Protein AF-A0A2J7PY55-F1 (afdb_monomer)

InterPro domains:
  IPR018974 Tex-like protein, N-terminal [PF09371] (103-173)
  IPR023319 Tex-like protein, HTH domain superfamily [G3DSA:1.10.10.650] (100-197)

Mean predicted aligned error: 19.81 Å

Sequence (197 aa):
MEEDAVDYKPFGSRVKKRKIDSDSEDEYEPPSVKRQKKIKVIVPKPEASKKRKKCQAAPKGRKLETSPEGTTKKARTAKKGRVASNPEQIQSGEAYSEEWSEAEFVAHEQKIQLRIAQNIIHLLDEENTIPFIARYRKELTSDMSPEKLRDVKASYEMAKSVKQKASVVRNTITKLGKMTPLLERSIQYARSMNELE

Organism: NCBI:txid105785

pLDDT: mean 73.29, std 22.63, range [30.27, 96.88]

Solvent-accessible surface area (backbone atoms only — not comparable to full-atom values): 13659 Å² total; per-residue (Å²): 135,87,78,88,78,78,84,77,79,78,83,78,80,79,77,77,80,70,84,80,81,92,79,78,92,74,78,83,76,76,82,78,81,77,78,77,77,82,77,80,83,81,78,83,77,88,81,83,87,84,89,88,80,92,82,92,88,86,87,82,89,86,82,88,89,85,87,88,91,82,88,80,90,88,88,87,87,82,90,84,82,92,80,77,88,81,96,78,74,84,69,75,85,72,75,82,68,80,55,75,50,60,35,55,52,36,10,62,76,71,71,48,56,52,70,39,31,44,44,51,50,53,43,48,75,70,66,53,49,64,75,50,41,54,70,78,39,26,83,59,48,73,70,51,53,71,62,60,55,48,55,50,49,51,46,42,53,50,46,53,49,36,52,54,48,37,52,52,54,52,54,53,36,50,75,68,71,68,67,43,87,61,58,52,51,52,48,48,64,45,83,47,64,86,67,75,114

Secondary structure (DSSP, 8-state):
-------------------------------------------PPPP--------------------------------------------S------PPPHHHHHHHHHT--HHHHHHHHHHHHTT--HHHHHHH-GGGGTT--TTHHHHHHHHHHHHHHHHHHHHHHHHHHHHTT---TTHHHHHHH--SGGG--

Structure (mmCIF, N/CA/C/O backbone):
data_AF-A0A2J7PY55-F1
#
_entry.id   AF-A0A2J7PY55-F1
#
loop_
_atom_site.group_PDB
_atom_site.id
_atom_site.type_symbol
_atom_site.label_atom_id
_atom_site.label_alt_id
_atom_site.label_comp_id
_atom_site.label_asym_id
_atom_site.label_entity_id
_atom_site.label_seq_id
_atom_site.pdbx_PDB_ins_code
_atom_site.Cartn_x
_atom_site.Cartn_y
_atom_site.Cartn_z
_atom_site.occupancy
_atom_site.B_iso_or_equiv
_atom_site.auth_seq_id
_atom_site.auth_comp_id
_atom_site.auth_asym_id
_atom_site.auth_atom_id
_atom_site.pdbx_PDB_model_num
ATOM 1 N N . MET A 1 1 ? 19.452 35.395 -52.207 1.00 54.53 1 MET A N 1
ATOM 2 C CA . MET A 1 1 ? 18.962 34.273 -51.389 1.00 54.53 1 MET A CA 1
ATOM 3 C C . MET A 1 1 ? 17.757 33.741 -52.121 1.00 54.53 1 MET A C 1
ATOM 5 O O . MET A 1 1 ? 16.841 34.518 -52.350 1.00 54.53 1 MET A O 1
ATOM 9 N N . GLU A 1 2 ? 17.826 32.503 -52.591 1.00 64.25 2 GLU A N 1
ATOM 10 C CA . GLU A 1 2 ? 16.651 31.792 -53.098 1.00 64.25 2 GLU A CA 1
ATOM 11 C C . GLU A 1 2 ? 15.884 31.213 -51.905 1.00 64.25 2 GLU A C 1
ATOM 13 O O . GLU A 1 2 ? 16.489 30.873 -50.886 1.00 64.25 2 GLU A O 1
ATOM 18 N N . GLU A 1 3 ? 14.560 31.148 -52.018 1.00 66.44 3 GLU A N 1
ATOM 19 C CA . GLU A 1 3 ? 13.690 30.516 -51.028 1.00 66.44 3 GLU A CA 1
ATOM 20 C C . GLU A 1 3 ? 13.176 29.197 -51.616 1.00 66.44 3 GLU A C 1
ATOM 22 O O . GLU A 1 3 ? 12.382 29.197 -52.559 1.00 66.44 3 GLU A O 1
ATOM 27 N N . ASP A 1 4 ? 13.650 28.069 -51.081 1.00 63.28 4 ASP A N 1
ATOM 28 C CA . ASP A 1 4 ? 13.257 26.729 -51.527 1.00 63.28 4 ASP A CA 1
ATOM 29 C C . ASP A 1 4 ? 11.782 26.441 -51.191 1.00 63.28 4 ASP A C 1
ATOM 31 O O . ASP A 1 4 ? 11.429 25.990 -50.097 1.00 63.28 4 ASP A O 1
ATOM 35 N N . ALA A 1 5 ? 10.898 26.700 -52.155 1.00 72.25 5 ALA A N 1
ATOM 36 C CA . ALA A 1 5 ? 9.468 26.443 -52.038 1.00 72.25 5 ALA A CA 1
ATOM 37 C C . ALA A 1 5 ? 9.167 24.930 -52.034 1.00 72.25 5 ALA A C 1
ATOM 39 O O . ALA A 1 5 ? 9.138 24.271 -53.075 1.00 72.25 5 ALA A O 1
ATOM 40 N N . VAL A 1 6 ? 8.916 24.370 -50.848 1.00 68.62 6 VAL A N 1
ATOM 41 C CA . VAL A 1 6 ? 8.642 22.935 -50.669 1.00 68.62 6 VAL A CA 1
ATOM 42 C C . VAL A 1 6 ? 7.233 22.576 -51.178 1.00 68.62 6 VAL A C 1
ATOM 44 O O . VAL A 1 6 ? 6.239 22.821 -50.496 1.00 68.62 6 VAL A O 1
ATOM 47 N N . ASP A 1 7 ? 7.146 21.979 -52.373 1.00 72.38 7 ASP A N 1
ATOM 48 C CA . ASP A 1 7 ? 5.896 21.576 -53.052 1.00 72.38 7 ASP A CA 1
ATOM 49 C C . ASP A 1 7 ? 5.087 20.524 -52.260 1.00 72.38 7 ASP A C 1
ATOM 51 O O . ASP A 1 7 ? 5.275 19.307 -52.388 1.00 72.38 7 ASP A O 1
ATOM 55 N N . TYR A 1 8 ? 4.172 20.999 -51.409 1.00 66.31 8 TYR A N 1
ATOM 56 C CA . TYR A 1 8 ? 3.389 20.159 -50.504 1.00 66.31 8 TYR A CA 1
ATOM 57 C C . TYR A 1 8 ? 2.110 19.627 -51.168 1.00 66.31 8 TYR A C 1
ATOM 59 O O . TYR A 1 8 ? 1.021 20.195 -51.052 1.00 66.31 8 TYR A O 1
ATOM 67 N N . LYS A 1 9 ? 2.234 18.491 -51.859 1.00 75.06 9 LYS A N 1
ATOM 68 C CA . LYS A 1 9 ? 1.122 17.855 -52.587 1.00 75.06 9 LYS A CA 1
ATOM 69 C C . LYS A 1 9 ? -0.022 17.446 -51.640 1.00 75.06 9 LYS A C 1
ATOM 71 O O . LYS A 1 9 ? 0.211 16.668 -50.711 1.00 75.06 9 LYS A O 1
ATOM 76 N N . PRO A 1 10 ? -1.269 17.905 -51.869 1.00 70.06 10 PRO A N 1
ATOM 77 C CA . PRO A 1 10 ? -2.387 17.608 -50.979 1.00 70.06 10 PRO A CA 1
ATOM 78 C C . PRO A 1 10 ? -2.797 16.131 -51.050 1.00 70.06 10 PRO A C 1
ATOM 80 O O . PRO A 1 10 ? -2.947 15.555 -52.130 1.00 70.06 10 PRO A O 1
ATOM 83 N N . PHE A 1 11 ? -3.040 15.518 -49.889 1.00 65.88 11 PHE A N 1
ATOM 84 C CA . PHE A 1 11 ? -3.537 14.143 -49.801 1.00 65.88 11 PHE A CA 1
ATOM 85 C C . PHE A 1 11 ? -4.949 14.030 -50.398 1.00 65.88 11 PHE A C 1
ATOM 87 O O . PHE A 1 11 ? -5.924 14.519 -49.828 1.00 65.88 11 PHE A O 1
ATOM 94 N N . GLY A 1 12 ? -5.064 13.349 -51.541 1.00 65.00 12 GLY A N 1
ATOM 95 C CA . GLY A 1 12 ? -6.331 13.163 -52.250 1.00 65.00 12 GLY A CA 1
ATOM 96 C C . GLY A 1 12 ? -7.362 12.381 -51.429 1.00 65.00 12 GLY A C 1
ATOM 97 O O . GLY A 1 12 ? -7.268 11.159 -51.285 1.00 65.00 12 GLY A O 1
ATOM 98 N N . SER A 1 13 ? -8.384 13.078 -50.933 1.00 64.88 13 SER A N 1
ATOM 99 C CA . SER A 1 13 ? -9.460 12.538 -50.098 1.00 64.88 13 SER A CA 1
ATOM 100 C C . SER A 1 13 ? -10.421 11.644 -50.896 1.00 64.88 13 SER A C 1
ATOM 102 O O . SER A 1 13 ? -11.515 12.041 -51.294 1.00 64.88 13 SER A O 1
ATOM 104 N N . ARG A 1 14 ? -10.029 10.382 -51.126 1.00 64.50 14 ARG A N 1
ATOM 105 C CA . ARG A 1 14 ? -10.863 9.370 -51.804 1.00 64.50 14 ARG A CA 1
ATOM 106 C C . ARG A 1 14 ? -12.035 8.915 -50.918 1.00 64.50 14 ARG A C 1
ATOM 108 O O . ARG A 1 14 ? -12.050 7.794 -50.408 1.00 64.50 14 ARG A O 1
ATOM 115 N N . VAL A 1 15 ? -13.044 9.774 -50.776 1.00 65.12 15 VAL A N 1
ATOM 116 C CA . VAL A 1 15 ? -14.312 9.473 -50.098 1.00 65.12 15 VAL A CA 1
ATOM 117 C C . VAL A 1 15 ? -15.090 8.435 -50.912 1.00 65.12 15 VAL A C 1
ATOM 119 O O . VAL A 1 15 ? -15.917 8.760 -51.764 1.00 65.12 15 VAL A O 1
ATOM 122 N N . LYS A 1 16 ? -14.835 7.149 -50.645 1.00 66.62 16 LYS A N 1
ATOM 123 C CA . LYS A 1 16 ? -15.701 6.056 -51.100 1.00 66.62 16 LYS A CA 1
ATOM 124 C C . LYS A 1 16 ? -17.060 6.197 -50.408 1.00 66.62 16 LYS A C 1
ATOM 126 O O . LYS A 1 16 ? -17.232 5.707 -49.292 1.00 66.62 16 LYS A O 1
ATOM 131 N N . LYS A 1 17 ? -18.028 6.838 -51.074 1.00 65.19 17 LYS A N 1
ATOM 132 C CA . LYS A 1 17 ? -19.443 6.781 -50.684 1.00 65.19 17 LYS A CA 1
ATOM 133 C C . LYS A 1 17 ? -19.906 5.322 -50.738 1.00 65.19 17 LYS A C 1
ATOM 135 O O . LYS A 1 17 ? -20.262 4.820 -51.800 1.00 65.19 17 LYS A O 1
ATOM 140 N N . ARG A 1 18 ? -19.878 4.636 -49.595 1.00 62.62 18 ARG A N 1
ATOM 141 C CA . ARG A 1 18 ? -20.675 3.423 -49.400 1.00 62.62 18 ARG A CA 1
ATOM 142 C C . ARG A 1 18 ? -22.135 3.864 -49.363 1.00 62.62 18 ARG A C 1
ATOM 144 O O . ARG A 1 18 ? -22.453 4.798 -48.629 1.00 62.62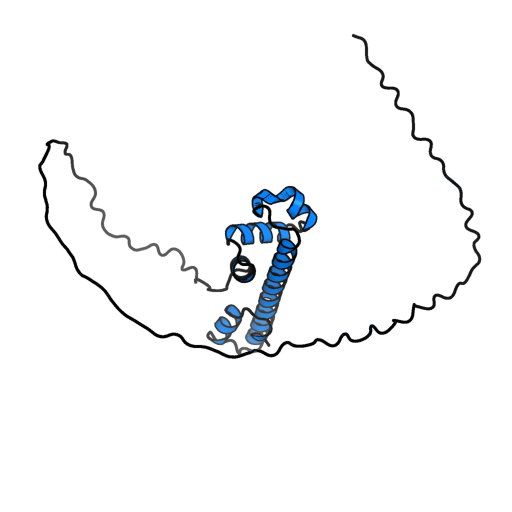 18 ARG A O 1
ATOM 151 N N . LYS A 1 19 ? -22.996 3.216 -50.148 1.00 62.50 19 LYS A N 1
ATOM 152 C CA . LYS A 1 19 ? -24.423 3.232 -49.829 1.00 62.50 19 LYS A CA 1
ATOM 153 C C . LYS A 1 19 ? -24.592 2.557 -48.469 1.00 62.50 19 LYS A C 1
ATOM 155 O O . LYS A 1 19 ? -23.889 1.593 -48.167 1.00 62.50 19 LYS A O 1
ATOM 160 N N . ILE A 1 20 ? -25.462 3.130 -47.654 1.00 61.25 20 ILE A N 1
ATOM 161 C CA . ILE A 1 20 ? -26.056 2.458 -46.508 1.00 61.25 20 ILE A CA 1
ATOM 162 C C . ILE A 1 20 ? -27.483 2.228 -46.971 1.00 61.25 20 ILE A C 1
ATOM 164 O O . ILE A 1 20 ? -28.251 3.181 -47.090 1.00 61.25 20 ILE A O 1
ATOM 168 N N . ASP A 1 21 ? -27.771 0.998 -47.375 1.00 59.22 21 ASP A N 1
ATOM 169 C CA . ASP A 1 21 ? -29.111 0.593 -47.764 1.00 59.22 21 ASP A CA 1
ATOM 170 C C . ASP A 1 21 ? -29.868 0.298 -46.460 1.00 59.22 21 ASP A C 1
ATOM 172 O O . ASP A 1 21 ? -29.581 -0.675 -45.765 1.00 59.22 21 ASP A O 1
ATOM 176 N N . SER A 1 22 ? -30.740 1.228 -46.065 1.00 61.34 22 SER A N 1
ATOM 177 C CA . SER A 1 22 ? -31.469 1.177 -44.794 1.00 61.34 22 SER A CA 1
ATOM 178 C C . SER A 1 22 ? -32.730 0.323 -44.910 1.00 61.34 22 SER A C 1
ATOM 180 O O . SER A 1 22 ? -33.807 0.879 -45.093 1.00 61.34 22 SER A O 1
ATOM 182 N N . ASP A 1 23 ? -32.586 -0.997 -44.789 1.00 62.25 23 ASP A N 1
ATOM 183 C CA . ASP A 1 23 ? -33.650 -1.881 -44.283 1.00 62.25 23 ASP A CA 1
ATOM 184 C C . ASP A 1 23 ? -33.087 -3.262 -43.891 1.00 62.25 23 ASP A C 1
ATOM 186 O O . ASP A 1 23 ? -32.840 -4.116 -44.745 1.00 62.25 23 ASP A O 1
ATOM 190 N N . SER A 1 24 ? -32.879 -3.477 -42.587 1.00 59.03 24 SER A N 1
ATOM 191 C CA . SER A 1 24 ? -32.737 -4.805 -41.969 1.00 59.03 24 SER A CA 1
ATOM 192 C C . SER A 1 24 ? -32.946 -4.711 -40.450 1.00 59.03 24 SER A C 1
ATOM 194 O O . SER A 1 24 ? -32.044 -4.333 -39.700 1.00 59.03 24 SER A O 1
ATOM 196 N N . GLU A 1 25 ? -34.146 -5.059 -39.979 1.00 67.06 25 GLU A N 1
ATOM 197 C CA . GLU A 1 25 ? -34.435 -5.246 -38.548 1.00 67.06 25 GLU A CA 1
ATOM 198 C C . GLU A 1 25 ? -33.861 -6.590 -38.057 1.00 67.06 25 GLU A C 1
ATOM 200 O O . GLU A 1 25 ? -34.590 -7.525 -37.732 1.00 67.06 25 GLU A O 1
ATOM 205 N N . ASP A 1 26 ? -32.530 -6.706 -38.031 1.00 63.91 26 ASP A N 1
ATOM 206 C CA . ASP A 1 26 ? -31.846 -7.862 -37.446 1.00 63.91 26 ASP A CA 1
ATOM 207 C C . ASP A 1 26 ? -31.995 -7.837 -35.913 1.00 63.91 26 ASP A C 1
ATOM 209 O O . ASP A 1 26 ? -31.296 -7.094 -35.213 1.00 63.91 26 ASP A O 1
ATOM 213 N N . GLU A 1 27 ? -32.908 -8.657 -35.377 1.00 73.06 27 GLU A N 1
ATOM 214 C CA . GLU A 1 27 ? -33.062 -8.860 -33.932 1.00 73.06 27 GLU A CA 1
ATOM 215 C C . GLU A 1 27 ? -31.731 -9.300 -33.301 1.00 73.06 27 GLU A C 1
ATOM 217 O O . GLU A 1 27 ? -31.166 -10.351 -33.617 1.00 73.06 27 GLU A O 1
ATOM 222 N N . TYR A 1 28 ? -31.218 -8.489 -32.373 1.00 73.12 28 TYR A N 1
ATOM 223 C CA . TYR A 1 28 ? -29.960 -8.766 -31.685 1.00 73.12 28 TYR A CA 1
ATOM 224 C C . TYR A 1 28 ? -30.141 -9.871 -30.631 1.00 73.12 28 TYR A C 1
ATOM 226 O O . TYR A 1 28 ? -30.324 -9.595 -29.443 1.00 73.12 28 TYR A O 1
ATOM 234 N N . GLU A 1 29 ? -30.045 -11.136 -31.047 1.00 73.50 29 GLU A N 1
ATOM 235 C CA . GLU A 1 29 ? -29.857 -12.249 -30.112 1.00 73.50 29 GLU A CA 1
ATOM 236 C C . GLU A 1 29 ? -28.474 -12.142 -29.430 1.00 73.50 29 GLU A C 1
ATOM 238 O O . GLU A 1 29 ? -27.435 -12.252 -30.095 1.00 73.50 29 GLU A O 1
ATOM 243 N N . PRO A 1 30 ? -28.397 -11.963 -28.096 1.00 72.69 30 PRO A N 1
ATOM 244 C CA . PRO A 1 30 ? -27.115 -11.886 -27.407 1.00 72.69 30 PRO A CA 1
ATOM 245 C C . PRO A 1 30 ? -26.418 -13.262 -27.410 1.00 72.69 30 PRO A C 1
ATOM 247 O O . PRO A 1 30 ? -27.034 -14.276 -27.066 1.00 72.69 30 PRO A O 1
ATOM 250 N N . PRO A 1 31 ? -25.112 -13.341 -27.735 1.00 64.75 31 PRO A N 1
ATOM 251 C CA . PRO A 1 31 ? -24.431 -14.617 -27.937 1.00 64.75 31 PRO A CA 1
ATOM 252 C C . PRO A 1 31 ? -24.369 -15.453 -26.650 1.00 64.75 31 PRO A C 1
ATOM 254 O O . PRO A 1 31 ? -23.653 -15.125 -25.701 1.00 64.75 31 PRO A O 1
ATOM 257 N N . SER A 1 32 ? -25.084 -16.584 -26.648 1.00 66.06 32 SER A N 1
ATOM 258 C CA . SER A 1 32 ? -25.153 -17.521 -25.519 1.00 66.06 32 SER A CA 1
ATOM 259 C C . SER A 1 32 ? -23.771 -17.914 -24.984 1.00 66.06 32 SER A C 1
ATOM 261 O O . SER A 1 32 ? -22.939 -18.493 -25.693 1.00 66.06 32 SER A O 1
ATOM 263 N N . VAL A 1 33 ? -23.540 -17.640 -23.696 1.00 63.06 33 VAL A N 1
ATOM 264 C CA . VAL A 1 33 ? -22.245 -17.829 -23.027 1.00 63.06 33 VAL A CA 1
ATOM 265 C C . VAL A 1 33 ? -21.883 -19.315 -22.954 1.00 63.06 33 VAL A C 1
ATOM 267 O O . VAL A 1 33 ? -22.340 -20.061 -22.083 1.00 63.06 33 VAL A O 1
ATOM 270 N N . LYS A 1 34 ? -21.010 -19.758 -23.865 1.00 64.94 34 LYS A N 1
ATOM 271 C CA . LYS A 1 34 ? -20.480 -21.129 -23.898 1.00 64.94 34 LYS A CA 1
ATOM 272 C C . LYS A 1 34 ? -19.691 -21.414 -22.616 1.00 64.94 34 LYS A C 1
ATOM 274 O O . LYS A 1 34 ? -18.545 -20.992 -22.478 1.00 64.94 34 LYS A O 1
ATOM 279 N N . ARG A 1 35 ? -20.313 -22.150 -21.683 1.00 67.50 35 ARG A N 1
ATOM 280 C CA . ARG A 1 35 ? -19.738 -22.555 -20.386 1.00 67.50 35 ARG A CA 1
ATOM 281 C C . ARG A 1 35 ? -18.337 -23.144 -20.578 1.00 67.50 35 ARG A C 1
ATOM 283 O O . ARG A 1 35 ? -18.191 -24.251 -21.099 1.00 67.50 35 ARG A O 1
ATOM 290 N N . GLN A 1 36 ? -17.311 -22.418 -20.135 1.00 59.72 36 GLN A N 1
ATOM 291 C CA . GLN A 1 36 ? -15.932 -22.898 -20.179 1.00 59.72 36 GLN A CA 1
ATOM 292 C C . GLN A 1 36 ? -15.800 -24.179 -19.341 1.00 59.72 36 GLN A C 1
ATOM 294 O O . GLN A 1 36 ? -16.299 -24.271 -18.216 1.00 59.72 36 GLN A O 1
ATOM 299 N N . LYS A 1 37 ? -15.149 -25.201 -19.906 1.00 66.56 37 LYS A N 1
ATOM 300 C CA . LYS A 1 37 ? -14.963 -26.496 -19.241 1.00 66.56 37 LYS A CA 1
ATOM 301 C C . LYS A 1 37 ? -14.016 -26.310 -18.051 1.00 66.56 37 LYS A C 1
ATOM 303 O O . LYS A 1 37 ? -12.894 -25.852 -18.241 1.00 66.56 37 LYS A O 1
ATOM 308 N N . LYS A 1 38 ? -14.446 -26.687 -16.838 1.00 61.16 38 LYS A N 1
ATOM 309 C CA . LYS A 1 38 ? -13.592 -26.660 -15.635 1.00 61.16 38 LYS A CA 1
ATOM 310 C C . LYS A 1 38 ? -12.329 -27.494 -15.870 1.00 61.16 38 LYS A C 1
ATOM 312 O O . LYS A 1 38 ? -12.393 -28.723 -15.888 1.00 61.16 38 LYS A O 1
ATOM 317 N N . ILE A 1 39 ? -11.185 -26.825 -15.993 1.00 59.94 39 ILE A N 1
ATOM 318 C CA . ILE A 1 39 ? -9.873 -27.466 -15.900 1.00 59.94 39 ILE A CA 1
ATOM 319 C C . ILE A 1 39 ? -9.736 -27.988 -14.464 1.00 59.94 39 ILE A C 1
ATOM 321 O O . ILE A 1 39 ? -9.905 -27.234 -13.505 1.00 59.94 39 ILE A O 1
ATOM 325 N N . LYS A 1 40 ? -9.472 -29.290 -14.299 1.00 57.88 40 LYS A N 1
ATOM 326 C CA . LYS A 1 40 ? -9.166 -29.857 -12.979 1.00 57.88 40 LYS A CA 1
ATOM 327 C C . LYS A 1 40 ? -7.804 -29.330 -12.532 1.00 57.88 40 LYS A C 1
ATOM 329 O O . LYS A 1 40 ? -6.788 -29.718 -13.100 1.00 57.88 40 LYS A O 1
ATOM 334 N N . VAL A 1 41 ? -7.788 -28.491 -11.499 1.00 47.72 41 VAL A N 1
ATOM 335 C CA . VAL A 1 41 ? -6.552 -28.130 -10.795 1.00 47.72 41 VAL A CA 1
ATOM 336 C C . VAL A 1 41 ? -6.020 -29.389 -10.112 1.00 47.72 41 VAL A C 1
ATOM 338 O O . VAL A 1 41 ? -6.602 -29.873 -9.142 1.00 47.72 41 VAL A O 1
ATOM 341 N N . ILE A 1 42 ? -4.933 -29.944 -10.646 1.00 60.34 42 ILE A N 1
ATOM 342 C CA . ILE A 1 42 ? -4.195 -31.032 -10.007 1.00 60.34 42 ILE A CA 1
ATOM 343 C C . ILE A 1 42 ? -3.286 -30.388 -8.963 1.00 60.34 42 ILE A C 1
ATOM 345 O O . ILE A 1 42 ? -2.308 -29.732 -9.309 1.00 60.34 42 ILE A O 1
ATOM 349 N N . VAL A 1 43 ? -3.631 -30.549 -7.686 1.00 55.69 43 VAL A N 1
ATOM 350 C CA . VAL A 1 43 ? -2.827 -30.046 -6.567 1.00 55.69 43 VAL A CA 1
ATOM 351 C C . VAL A 1 43 ? -1.687 -31.036 -6.292 1.00 55.69 43 VAL A C 1
ATOM 353 O O . VAL A 1 43 ? -1.972 -32.165 -5.881 1.00 55.69 43 VAL A O 1
ATOM 356 N N . PRO A 1 44 ? -0.405 -30.666 -6.486 1.00 60.78 44 PRO A N 1
ATOM 357 C CA . PRO A 1 44 ? 0.703 -31.493 -6.031 1.00 60.78 44 PRO A CA 1
ATOM 358 C C . PRO A 1 44 ? 0.734 -31.517 -4.496 1.00 60.78 44 PRO A C 1
ATOM 360 O O . PRO A 1 44 ? 0.669 -30.487 -3.826 1.00 60.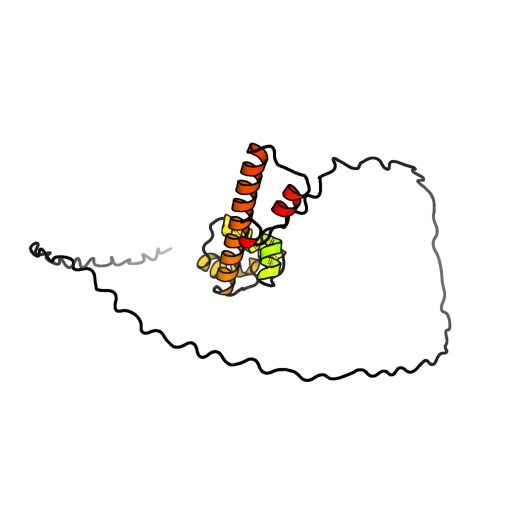78 44 PRO A O 1
ATOM 363 N N . LYS A 1 45 ? 0.806 -32.725 -3.938 1.00 58.03 45 LYS A N 1
ATOM 364 C CA . LYS A 1 45 ? 0.794 -32.991 -2.495 1.00 58.03 45 LYS A CA 1
ATOM 365 C C . LYS A 1 45 ? 2.099 -32.495 -1.842 1.00 58.03 45 LYS A C 1
ATOM 367 O O . LYS A 1 45 ? 3.164 -32.807 -2.372 1.00 5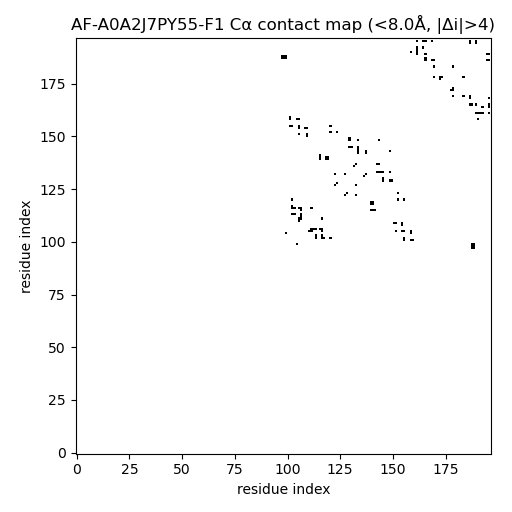8.03 45 LYS A O 1
ATOM 372 N N . PRO A 1 46 ? 2.061 -31.792 -0.694 1.00 46.91 46 PRO A N 1
ATOM 373 C CA . 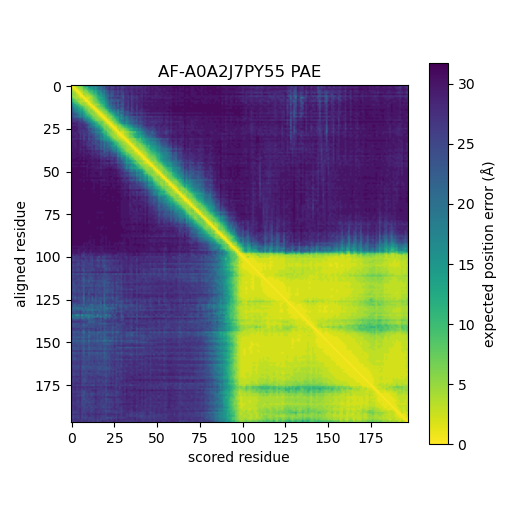PRO A 1 46 ? 3.279 -31.393 0.007 1.00 46.91 46 PRO A CA 1
ATOM 374 C C . PRO A 1 46 ? 3.972 -32.617 0.623 1.00 46.91 46 PRO A C 1
ATOM 376 O O . PRO A 1 46 ? 3.358 -33.366 1.387 1.00 46.91 46 PRO A O 1
ATOM 379 N N . GLU A 1 47 ? 5.253 -32.817 0.309 1.00 51.38 47 GLU A N 1
ATOM 380 C CA . GLU A 1 47 ? 6.088 -33.851 0.930 1.00 51.38 47 GLU A CA 1
ATOM 381 C C . GLU A 1 47 ? 6.922 -33.270 2.083 1.00 51.38 47 GLU A C 1
ATOM 383 O O . GLU A 1 47 ? 7.365 -32.120 2.046 1.00 51.38 47 GLU A O 1
ATOM 388 N N . ALA A 1 48 ? 7.102 -34.053 3.149 1.00 43.66 48 ALA A N 1
ATOM 389 C CA . ALA A 1 48 ? 7.564 -33.547 4.433 1.00 43.66 48 ALA A CA 1
ATOM 390 C C . ALA A 1 48 ? 9.001 -33.958 4.794 1.00 43.66 48 ALA A C 1
ATOM 392 O O . ALA A 1 48 ? 9.315 -35.136 4.951 1.00 43.66 48 ALA A O 1
ATOM 393 N N . SER A 1 49 ? 9.790 -32.947 5.170 1.00 43.59 49 SER A N 1
ATOM 394 C CA . SER A 1 49 ? 10.929 -33.012 6.099 1.00 43.59 49 SER A CA 1
ATOM 395 C C . SER A 1 49 ? 12.232 -33.713 5.670 1.00 43.59 49 SER A C 1
ATOM 397 O O . SER A 1 49 ? 12.258 -34.844 5.195 1.00 43.59 49 SER A O 1
ATOM 399 N N . LYS A 1 50 ? 13.356 -33.093 6.064 1.00 48.06 50 LYS A N 1
ATOM 400 C CA . LYS A 1 50 ? 14.414 -33.762 6.847 1.00 48.06 50 LYS A CA 1
ATOM 401 C C . LYS A 1 50 ? 15.261 -32.738 7.611 1.00 48.06 50 LYS A C 1
ATOM 403 O O . LYS A 1 50 ? 15.545 -31.648 7.128 1.00 48.06 50 LYS A O 1
ATOM 408 N N . LYS A 1 51 ? 15.624 -33.088 8.847 1.00 41.47 51 LYS A N 1
ATOM 409 C CA . LYS A 1 51 ? 16.372 -32.241 9.796 1.00 41.47 51 LYS A CA 1
ATOM 410 C C . LYS A 1 51 ? 17.882 -32.417 9.580 1.00 41.47 51 LYS A C 1
ATOM 412 O O . LYS A 1 51 ? 18.324 -33.541 9.358 1.00 41.47 51 LYS A O 1
ATOM 417 N N . ARG A 1 52 ? 18.692 -31.372 9.791 1.00 48.09 52 ARG A N 1
ATOM 418 C CA . ARG A 1 52 ? 20.136 -31.506 10.097 1.00 48.09 52 ARG A CA 1
ATOM 419 C C . ARG A 1 52 ? 20.472 -30.717 11.368 1.00 48.09 52 ARG A C 1
ATOM 421 O O . ARG A 1 52 ? 19.857 -29.690 11.634 1.00 48.09 52 ARG A O 1
ATOM 428 N N . LYS A 1 53 ? 21.387 -31.243 12.192 1.00 45.75 53 LYS A N 1
ATOM 429 C CA . LYS A 1 53 ? 21.721 -30.729 13.535 1.00 45.75 53 LYS A CA 1
ATOM 430 C C . LYS A 1 53 ? 23.132 -30.120 13.591 1.00 45.75 53 LYS A C 1
ATOM 432 O O . LYS A 1 53 ? 24.063 -30.693 13.042 1.00 45.75 53 LYS A O 1
ATOM 437 N N . LYS A 1 54 ? 23.245 -29.022 14.349 1.00 39.94 54 LYS A N 1
ATOM 438 C CA . LYS A 1 54 ? 24.326 -28.614 15.279 1.00 39.94 54 LYS A CA 1
ATOM 439 C C . LYS A 1 54 ? 25.657 -29.406 15.278 1.00 39.94 54 LYS A C 1
ATOM 441 O O . LYS A 1 54 ? 25.668 -30.542 15.735 1.00 39.94 54 LYS A O 1
ATOM 446 N N . CYS A 1 55 ? 26.758 -28.696 14.995 1.00 34.84 55 CYS A N 1
ATOM 447 C CA . CYS A 1 55 ? 28.055 -28.647 15.718 1.00 34.84 55 CYS A CA 1
ATOM 448 C C . CYS A 1 55 ? 28.735 -27.312 15.313 1.00 34.84 55 CYS A C 1
ATOM 450 O O . CYS A 1 55 ? 28.607 -26.931 14.157 1.00 34.84 55 CYS A O 1
ATOM 452 N N . GLN A 1 56 ? 29.270 -26.438 16.178 1.00 43.03 56 GLN A N 1
ATOM 453 C CA . GLN A 1 56 ? 30.271 -26.558 17.260 1.00 43.03 56 GLN A CA 1
ATOM 454 C C . GLN A 1 56 ? 31.720 -26.782 16.788 1.00 43.03 56 GLN A C 1
ATOM 456 O O . GLN A 1 56 ? 32.108 -27.926 16.587 1.00 43.03 56 GLN A O 1
ATOM 461 N N . ALA A 1 57 ? 32.514 -25.701 16.735 1.00 41.47 57 ALA A N 1
ATOM 462 C CA . ALA A 1 57 ? 33.938 -25.644 17.113 1.00 41.47 57 ALA A CA 1
ATOM 463 C C . ALA A 1 57 ? 34.446 -24.183 17.092 1.00 41.47 57 ALA A C 1
ATOM 465 O O . ALA A 1 57 ? 33.919 -23.357 16.351 1.00 41.47 57 ALA A O 1
ATOM 466 N N . ALA A 1 58 ? 35.485 -23.878 17.874 1.00 43.84 58 ALA A N 1
ATOM 467 C CA . ALA A 1 58 ? 36.260 -22.635 17.809 1.00 43.84 58 ALA A CA 1
ATOM 468 C C . ALA A 1 58 ? 37.729 -22.925 18.181 1.00 43.84 58 ALA A C 1
ATOM 470 O O . ALA A 1 58 ? 37.965 -23.833 18.980 1.00 43.84 58 ALA A O 1
ATOM 471 N N . PRO A 1 59 ? 38.705 -22.145 17.685 1.00 48.22 59 PRO A N 1
ATOM 472 C CA . PRO A 1 59 ? 40.024 -22.048 18.311 1.00 48.22 59 PRO A CA 1
ATOM 473 C C . PRO A 1 59 ? 40.385 -20.608 18.728 1.00 48.22 59 PRO A C 1
ATOM 475 O O . PRO A 1 59 ? 39.806 -19.632 18.253 1.00 48.22 59 PRO A O 1
ATOM 478 N N . LYS A 1 60 ? 41.363 -20.471 19.635 1.00 40.34 60 LYS A N 1
ATOM 479 C CA . LYS A 1 60 ? 41.826 -19.186 20.193 1.00 40.34 60 LYS A CA 1
ATOM 480 C C . LYS A 1 60 ? 43.243 -18.834 19.714 1.00 40.34 60 LYS A C 1
ATOM 482 O O . LYS A 1 60 ? 44.140 -19.646 19.886 1.00 40.34 60 LYS A O 1
ATOM 487 N N . GLY A 1 61 ? 43.418 -17.593 19.250 1.00 36.03 61 GLY A N 1
ATOM 488 C CA . GLY A 1 61 ? 44.527 -16.673 19.570 1.00 36.03 61 GLY A CA 1
ATOM 489 C C . GLY A 1 61 ? 46.007 -17.049 19.343 1.00 36.03 61 GLY A C 1
ATOM 490 O O . GLY A 1 61 ? 46.525 -18.041 19.848 1.00 36.03 61 GLY A O 1
ATOM 491 N N . ARG A 1 62 ? 46.749 -16.096 18.761 1.00 39.06 62 ARG A N 1
ATOM 492 C CA . ARG A 1 62 ? 48.155 -15.793 19.100 1.00 39.06 62 ARG A CA 1
ATOM 493 C C . ARG A 1 62 ? 48.359 -14.262 19.038 1.00 39.06 62 ARG A C 1
ATOM 495 O O . ARG A 1 62 ? 47.458 -13.562 18.583 1.00 39.06 62 ARG A O 1
ATOM 502 N N . LYS A 1 63 ? 49.454 -13.741 19.600 1.00 38.16 63 LYS A N 1
ATOM 503 C CA . LYS A 1 63 ? 49.646 -12.325 19.991 1.00 38.16 63 LYS A CA 1
ATOM 504 C C . LYS A 1 63 ? 51.118 -11.906 19.789 1.00 38.16 63 LYS A C 1
ATOM 506 O O . LYS A 1 63 ? 51.947 -12.807 19.678 1.00 38.16 63 LYS A O 1
ATOM 511 N N . LEU A 1 64 ? 51.400 -10.600 19.914 1.00 38.06 64 LEU A N 1
ATOM 512 C CA . LEU A 1 64 ? 52.717 -9.935 20.031 1.00 38.06 64 LEU A CA 1
ATOM 513 C C . LEU A 1 64 ? 53.464 -9.745 18.695 1.00 38.06 64 LEU A C 1
ATOM 515 O O . LEU A 1 64 ? 53.474 -10.675 17.896 1.00 38.06 64 LEU A O 1
ATOM 519 N N . GLU A 1 65 ? 54.160 -8.639 18.388 1.00 32.28 65 GLU A N 1
ATOM 520 C CA . GLU A 1 65 ? 54.042 -7.177 18.692 1.00 32.28 65 GLU A CA 1
ATOM 521 C C . GLU A 1 65 ? 54.569 -6.448 17.393 1.00 32.28 65 GLU A C 1
ATOM 523 O O . GLU A 1 65 ? 54.409 -7.046 16.330 1.00 32.28 65 GLU A O 1
ATOM 528 N N . THR A 1 66 ? 55.152 -5.239 17.235 1.00 31.50 66 THR A N 1
ATOM 529 C CA . THR A 1 66 ? 55.738 -4.167 18.086 1.00 31.50 66 THR A CA 1
ATOM 530 C C . THR A 1 66 ? 55.793 -2.830 17.294 1.00 31.50 66 THR A C 1
ATOM 532 O O . THR A 1 66 ? 55.537 -2.810 16.093 1.00 31.50 66 THR A O 1
ATOM 535 N N . SER A 1 67 ? 56.152 -1.709 17.942 1.00 33.59 67 SER A N 1
ATOM 536 C CA . SER A 1 67 ? 56.419 -0.383 17.324 1.00 33.59 67 SER A CA 1
ATOM 537 C C . SER A 1 67 ? 57.917 -0.190 16.956 1.00 33.59 67 SER A C 1
ATOM 539 O O . SER A 1 67 ? 58.722 -1.048 17.330 1.00 33.59 67 SER A O 1
ATOM 541 N N . PRO A 1 68 ? 58.316 0.879 16.222 1.00 49.16 68 PRO A N 1
ATOM 542 C CA . PRO A 1 68 ? 58.712 2.128 16.904 1.00 49.16 68 PRO A CA 1
ATOM 543 C C . PRO A 1 68 ? 58.272 3.457 16.228 1.00 49.16 68 PRO A C 1
ATOM 545 O O . PRO A 1 68 ? 57.621 3.482 15.185 1.00 49.16 68 PRO A O 1
ATOM 548 N N . GLU A 1 69 ? 58.610 4.569 16.893 1.00 34.12 69 GLU A N 1
ATOM 549 C CA . GLU A 1 69 ? 58.032 5.923 16.790 1.00 34.12 69 GLU A CA 1
ATOM 550 C C . GLU A 1 69 ? 58.624 6.862 15.707 1.00 34.12 69 GLU A C 1
ATOM 552 O O . GLU A 1 69 ? 59.684 6.605 15.142 1.00 34.12 69 GLU A O 1
ATOM 557 N N . GLY A 1 70 ? 57.970 8.020 15.481 1.00 32.47 70 GLY A N 1
ATOM 558 C CA . GLY A 1 70 ? 58.418 9.051 14.524 1.00 32.47 70 GLY A CA 1
ATOM 559 C C . GLY A 1 70 ? 57.711 10.424 14.598 1.00 32.47 70 GLY A C 1
ATOM 560 O O . GLY A 1 70 ? 57.103 10.852 13.629 1.00 32.47 70 GLY A O 1
ATOM 561 N N . THR A 1 71 ? 57.774 11.093 15.759 1.00 30.27 71 THR A N 1
ATOM 562 C CA . THR A 1 71 ? 57.851 12.569 16.010 1.00 30.27 71 THR A CA 1
ATOM 563 C C . THR A 1 71 ? 57.560 13.600 14.877 1.00 30.27 71 THR A C 1
ATOM 565 O O . THR A 1 71 ? 58.080 13.461 13.782 1.00 30.27 71 THR A O 1
ATOM 568 N N . THR A 1 72 ? 56.964 14.798 15.070 1.00 32.50 72 THR A N 1
ATOM 569 C CA . THR A 1 72 ? 56.506 15.550 16.271 1.00 32.50 72 THR A CA 1
ATOM 570 C C . THR A 1 72 ? 55.731 16.849 15.909 1.00 32.50 72 THR A C 1
ATOM 572 O O . THR A 1 72 ? 56.023 17.440 14.879 1.00 32.50 72 THR A O 1
ATOM 575 N N . LYS A 1 73 ? 54.977 17.407 16.888 1.00 41.25 73 LYS A N 1
ATOM 576 C CA . LYS A 1 73 ? 54.667 18.859 17.114 1.00 41.25 73 LYS A CA 1
ATOM 577 C C . LYS A 1 73 ? 53.721 19.585 16.116 1.00 41.25 73 LYS A C 1
ATOM 579 O O . LYS A 1 73 ? 53.642 19.211 14.962 1.00 41.25 73 LYS A O 1
ATOM 584 N N . LYS A 1 74 ? 53.043 20.703 16.459 1.00 36.94 74 LYS A N 1
ATOM 585 C CA . LYS A 1 74 ? 52.513 21.253 17.746 1.00 36.94 74 LYS A CA 1
ATOM 586 C C . LYS A 1 74 ? 51.723 22.554 17.463 1.00 36.94 74 LYS A C 1
ATOM 588 O O . LYS A 1 74 ? 52.309 23.488 16.930 1.00 36.94 74 LYS A O 1
ATOM 593 N N . ALA A 1 75 ? 50.476 22.687 17.924 1.00 38.53 75 ALA A N 1
ATOM 594 C CA . ALA A 1 75 ? 49.776 23.981 18.028 1.00 38.53 75 ALA A CA 1
ATOM 595 C C . ALA A 1 75 ? 48.767 23.976 19.196 1.00 38.53 75 ALA A C 1
ATOM 597 O O . ALA A 1 75 ? 48.291 22.914 19.594 1.00 38.53 75 ALA A O 1
ATOM 598 N N . ARG A 1 76 ? 48.481 25.146 19.787 1.00 40.19 76 ARG A N 1
ATOM 599 C CA . ARG A 1 76 ? 47.557 25.337 20.926 1.00 40.19 76 ARG A CA 1
ATOM 600 C C . ARG A 1 76 ? 46.813 26.664 20.774 1.00 40.19 76 ARG A C 1
ATOM 602 O O . ARG A 1 76 ? 47.483 27.673 20.591 1.00 40.19 76 ARG A O 1
ATOM 609 N N . THR A 1 77 ? 45.515 26.678 21.064 1.00 40.22 77 THR A N 1
ATOM 610 C CA . THR A 1 77 ? 44.804 27.807 21.705 1.00 40.22 77 THR A CA 1
ATOM 611 C C . THR A 1 77 ? 43.495 27.294 22.320 1.00 40.22 77 THR A C 1
ATOM 613 O O . THR A 1 77 ? 43.102 26.156 22.069 1.00 40.22 77 THR A O 1
ATOM 616 N N . ALA A 1 78 ? 42.868 28.066 23.214 1.00 40.94 78 ALA A N 1
ATOM 617 C CA . ALA A 1 78 ? 41.758 27.594 24.049 1.00 40.94 78 ALA A CA 1
ATOM 618 C C . ALA A 1 78 ? 40.778 28.718 24.441 1.00 40.94 78 ALA A C 1
ATOM 620 O O . ALA A 1 78 ? 41.098 29.894 24.299 1.00 40.94 78 ALA A O 1
ATOM 621 N N . LYS A 1 79 ? 39.647 28.315 25.048 1.00 37.00 79 LYS A N 1
ATOM 622 C CA . LYS A 1 79 ? 38.588 29.127 25.693 1.00 37.00 79 LYS A CA 1
ATOM 623 C C . LYS A 1 79 ? 37.729 30.034 24.791 1.00 37.00 79 LYS A C 1
ATOM 625 O O . LYS A 1 79 ? 38.116 31.155 24.482 1.00 37.00 79 LYS A O 1
ATOM 630 N N . LYS A 1 80 ? 36.440 29.682 24.693 1.00 32.44 80 LYS A N 1
ATOM 631 C CA . LYS A 1 80 ? 35.343 30.426 25.360 1.00 32.44 80 LYS A CA 1
ATOM 632 C C . LYS A 1 80 ? 34.057 29.579 25.400 1.00 32.44 80 LYS A C 1
ATOM 634 O O . LYS A 1 80 ? 33.995 28.551 24.742 1.00 32.44 80 LYS A O 1
ATOM 639 N N . GLY A 1 81 ? 33.053 30.024 26.165 1.00 35.03 81 GLY A N 1
ATOM 640 C CA . GLY A 1 81 ? 31.661 29.570 26.006 1.00 35.03 81 GLY A CA 1
ATOM 641 C C . GLY A 1 81 ? 31.197 28.382 26.859 1.00 35.03 81 GLY A C 1
ATOM 642 O O . GLY A 1 81 ? 30.811 27.356 26.316 1.00 35.03 81 GLY A O 1
ATOM 643 N N . ARG A 1 82 ? 31.123 28.542 28.189 1.00 39.31 82 ARG A N 1
ATOM 644 C CA . ARG A 1 82 ? 30.158 27.772 28.999 1.00 39.31 82 ARG A CA 1
ATOM 645 C C . ARG A 1 82 ? 28.804 28.471 28.874 1.00 39.31 82 ARG A C 1
ATOM 647 O O . ARG A 1 82 ? 28.647 29.550 29.437 1.00 39.31 82 ARG A O 1
ATOM 654 N N . VAL A 1 83 ? 27.848 27.852 28.189 1.00 46.66 83 VAL A N 1
ATOM 655 C CA . VAL A 1 83 ? 26.424 28.206 28.275 1.00 46.66 83 VAL A CA 1
ATOM 656 C C . VAL A 1 83 ? 25.716 27.018 28.911 1.00 46.66 83 VAL A C 1
ATOM 658 O O . VAL A 1 83 ? 25.887 25.886 28.467 1.00 46.66 83 VAL A O 1
ATOM 661 N N . ALA A 1 84 ? 25.003 27.263 30.006 1.00 44.69 84 ALA A N 1
ATOM 662 C CA . ALA A 1 84 ? 24.179 26.253 30.654 1.00 44.69 84 ALA A CA 1
ATOM 663 C C . ALA A 1 84 ? 22.750 26.322 30.105 1.00 44.69 84 ALA A C 1
ATOM 665 O O . ALA A 1 84 ? 22.322 27.385 29.669 1.00 44.69 84 ALA A O 1
ATOM 666 N N . SER A 1 85 ? 22.039 25.194 30.187 1.00 43.47 85 SER A N 1
ATOM 667 C CA . SER A 1 85 ? 20.572 25.109 30.243 1.00 43.47 85 SER A CA 1
ATOM 668 C C . SER A 1 85 ? 19.770 26.051 29.331 1.00 43.47 85 SER A C 1
ATOM 670 O O . SER A 1 85 ? 19.414 27.157 29.732 1.00 43.47 85 SER A O 1
ATOM 672 N N . ASN A 1 86 ? 19.272 25.505 28.220 1.00 56.62 86 ASN A N 1
ATOM 673 C CA . ASN A 1 86 ? 17.817 25.472 28.101 1.00 56.62 86 ASN A CA 1
ATOM 674 C C . ASN A 1 86 ? 17.330 24.125 27.524 1.00 56.62 86 ASN A C 1
ATOM 676 O O . ASN A 1 86 ? 17.461 23.910 26.321 1.00 56.62 86 ASN A O 1
ATOM 680 N N . PRO A 1 87 ? 16.792 23.202 28.345 1.00 55.69 87 PRO A N 1
ATOM 681 C CA . PRO A 1 87 ? 16.186 21.952 27.885 1.00 55.69 87 PRO A CA 1
ATOM 682 C C . PRO A 1 87 ? 14.705 22.144 27.494 1.00 55.69 87 PRO A C 1
ATOM 684 O O . PRO A 1 87 ? 13.893 21.243 27.682 1.00 55.69 87 PRO A O 1
ATOM 687 N N . GLU A 1 88 ? 14.338 23.325 26.990 1.00 50.66 88 GLU A N 1
ATOM 688 C CA . GLU A 1 88 ? 12.945 23.749 26.829 1.00 50.66 88 GLU A CA 1
ATOM 689 C C . GLU A 1 88 ? 12.668 24.274 25.416 1.00 50.66 88 GLU A C 1
ATOM 691 O O . GLU A 1 88 ? 12.416 25.454 25.183 1.00 50.66 88 GLU A O 1
ATOM 696 N N . GLN A 1 89 ? 12.697 23.352 24.453 1.00 46.34 89 GLN A N 1
ATOM 697 C CA .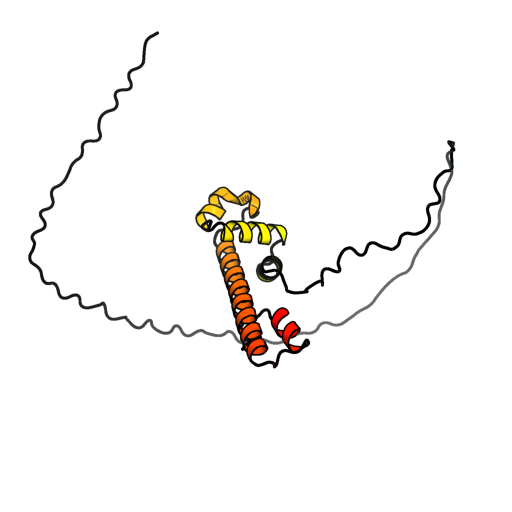 GLN A 1 89 ? 11.772 23.414 23.324 1.00 46.34 89 GLN A CA 1
ATOM 698 C C . GLN A 1 89 ? 11.494 22.009 22.773 1.00 46.34 89 GLN A C 1
ATOM 700 O O . GLN A 1 89 ? 11.884 21.647 21.665 1.00 46.34 89 GLN A O 1
ATOM 705 N N . ILE A 1 90 ? 10.734 21.226 23.549 1.00 48.22 90 ILE A N 1
ATOM 706 C CA . ILE A 1 90 ? 9.812 20.252 22.950 1.00 48.22 90 ILE A CA 1
ATOM 707 C C . ILE A 1 90 ? 8.729 21.099 22.269 1.00 48.22 90 ILE A C 1
ATOM 709 O O . ILE A 1 90 ? 7.701 21.419 22.864 1.00 48.22 90 ILE A O 1
ATOM 713 N N . GLN A 1 91 ? 9.026 21.573 21.057 1.00 46.31 91 GLN A N 1
ATOM 714 C CA . GLN A 1 91 ? 8.052 22.273 20.227 1.00 46.31 91 GLN A CA 1
ATOM 715 C C . GLN A 1 91 ? 6.894 21.308 19.991 1.00 46.31 91 GLN A C 1
ATOM 717 O O . GLN A 1 91 ? 7.145 20.201 19.528 1.00 46.31 91 GLN A O 1
ATOM 722 N N . SER A 1 92 ? 5.688 21.725 20.404 1.00 42.34 92 SER A N 1
ATOM 723 C CA . SER A 1 92 ? 4.386 21.071 20.191 1.00 42.34 92 SER A CA 1
ATOM 724 C C . SER A 1 92 ? 4.471 19.570 19.933 1.00 42.34 92 SER A C 1
ATOM 726 O O . SER A 1 92 ? 4.717 19.175 18.800 1.00 42.34 92 SER A O 1
ATOM 728 N N . GLY A 1 93 ? 4.226 18.751 20.962 1.00 39.06 93 GLY A N 1
ATOM 729 C CA . GLY A 1 93 ? 4.231 17.294 20.843 1.00 39.06 93 GLY A CA 1
ATOM 730 C C . GLY A 1 93 ? 3.293 16.796 19.745 1.00 39.06 93 GLY A C 1
ATOM 731 O O . GLY A 1 93 ? 2.126 16.510 20.006 1.00 39.06 93 GLY A O 1
ATOM 732 N N . GLU A 1 94 ? 3.836 16.674 18.534 1.00 48.31 94 GLU A N 1
ATOM 733 C CA . GLU A 1 94 ? 3.297 15.887 17.442 1.00 48.31 94 GLU A CA 1
ATOM 734 C C . GLU A 1 94 ? 3.151 14.483 18.006 1.00 48.31 94 GLU A C 1
ATOM 736 O O . GLU A 1 94 ? 4.135 13.769 18.223 1.00 48.31 94 GLU A O 1
ATOM 741 N N . ALA A 1 95 ? 1.914 14.116 18.343 1.00 42.12 95 ALA A N 1
ATOM 742 C CA . ALA A 1 95 ? 1.612 12.750 18.699 1.00 42.12 95 ALA A CA 1
ATOM 743 C C . ALA A 1 95 ? 2.036 11.913 17.495 1.00 42.12 95 ALA A C 1
ATOM 745 O O . ALA A 1 95 ? 1.433 12.035 16.430 1.00 42.12 95 ALA A O 1
ATOM 746 N N . TYR A 1 96 ? 3.099 11.121 17.663 1.00 45.91 96 TYR A N 1
ATOM 747 C CA . TYR A 1 96 ? 3.564 10.163 16.669 1.00 45.91 96 TYR A CA 1
ATOM 748 C C . TYR A 1 96 ? 2.450 9.127 16.515 1.00 45.91 96 TYR A C 1
ATOM 750 O O . TYR A 1 96 ? 2.395 8.112 17.207 1.00 45.91 96 TYR A O 1
ATOM 758 N N . SER A 1 97 ? 1.474 9.453 15.673 1.00 53.31 97 SER A N 1
ATOM 759 C CA . SER A 1 97 ? 0.388 8.572 15.305 1.00 53.31 97 SER A CA 1
ATOM 760 C C . SER A 1 97 ? 1.003 7.523 14.402 1.00 53.31 97 SER A C 1
ATOM 762 O O . SER A 1 97 ? 1.210 7.772 13.218 1.00 53.31 97 SER A O 1
ATOM 764 N N . GLU A 1 98 ? 1.313 6.366 14.979 1.00 67.62 98 GLU A N 1
ATOM 765 C CA . GLU A 1 98 ? 1.920 5.206 14.316 1.00 67.62 98 GLU A CA 1
ATOM 766 C C . GLU A 1 98 ? 0.958 4.524 13.303 1.00 67.62 98 GLU A C 1
ATOM 768 O O . GLU A 1 98 ? 0.998 3.311 13.092 1.00 67.62 98 GLU A O 1
ATOM 773 N N . GLU A 1 99 ? 0.085 5.306 12.656 1.00 82.31 99 GLU A N 1
ATOM 774 C CA . GLU A 1 99 ? -0.594 4.925 11.422 1.00 82.31 99 GLU A CA 1
ATOM 775 C C . GLU A 1 99 ? 0.457 4.679 10.336 1.00 82.31 99 GLU A C 1
ATOM 777 O O . GLU A 1 99 ? 1.330 5.505 10.071 1.00 82.31 99 GLU A O 1
ATOM 782 N N . TRP A 1 100 ? 0.366 3.521 9.694 1.00 89.62 100 TRP A N 1
ATOM 783 C CA . TRP A 1 100 ? 1.293 3.110 8.648 1.00 89.62 100 TRP A CA 1
ATOM 784 C C . TRP A 1 100 ? 1.090 3.941 7.373 1.00 89.62 100 TRP A C 1
ATOM 786 O O . TRP A 1 100 ? -0.042 4.242 6.974 1.00 89.62 100 TRP A O 1
ATOM 796 N N . SER A 1 101 ? 2.179 4.292 6.686 1.00 92.06 101 SER A N 1
ATOM 797 C CA . SER A 1 101 ? 2.077 4.953 5.384 1.00 92.06 101 SER A CA 1
ATOM 798 C C . SER A 1 101 ? 1.722 3.952 4.282 1.00 92.06 101 SER A C 1
ATOM 800 O O . SER A 1 101 ? 2.230 2.832 4.226 1.00 92.06 101 SER A O 1
ATOM 802 N N . GLU A 1 102 ? 0.897 4.390 3.337 1.00 93.12 102 GLU A N 1
ATOM 803 C CA . GLU A 1 102 ? 0.593 3.714 2.078 1.00 93.12 102 GLU A CA 1
ATOM 804 C C . GLU A 1 102 ? 1.884 3.367 1.324 1.00 93.12 102 GLU A C 1
ATOM 806 O O . GLU A 1 102 ? 2.010 2.275 0.772 1.00 93.12 102 GLU A O 1
ATOM 811 N N . ALA A 1 103 ? 2.876 4.264 1.358 1.00 94.50 103 ALA A N 1
ATOM 812 C CA . ALA A 1 103 ? 4.170 4.052 0.722 1.00 94.50 103 ALA A CA 1
ATOM 813 C C . ALA A 1 103 ? 5.018 2.987 1.428 1.00 94.50 103 ALA A C 1
ATOM 815 O O . ALA A 1 103 ? 5.718 2.230 0.758 1.00 94.50 103 ALA A O 1
ATOM 816 N N . GLU A 1 104 ? 4.939 2.882 2.756 1.00 93.94 104 GLU A N 1
ATOM 817 C CA . GLU A 1 104 ? 5.615 1.831 3.528 1.00 93.94 104 GLU A CA 1
ATOM 818 C C . GLU A 1 104 ? 4.958 0.470 3.306 1.00 93.94 104 GLU A C 1
ATOM 820 O O . GLU A 1 104 ? 5.654 -0.522 3.086 1.00 93.94 104 GLU A O 1
ATOM 825 N N . PHE A 1 105 ? 3.622 0.433 3.297 1.00 94.25 105 PHE A N 1
ATOM 826 C CA . PHE A 1 105 ? 2.848 -0.764 2.989 1.00 94.25 105 PHE A CA 1
ATOM 827 C C . PHE A 1 105 ? 3.188 -1.294 1.589 1.00 94.25 105 PHE A C 1
ATOM 829 O O . PHE A 1 105 ? 3.580 -2.451 1.435 1.00 94.25 105 PHE A O 1
ATOM 836 N N . VAL A 1 106 ? 3.128 -0.428 0.572 1.00 95.44 106 VAL A N 1
ATOM 837 C CA . VAL A 1 106 ? 3.479 -0.766 -0.816 1.00 95.44 106 VAL A CA 1
ATOM 838 C C . VAL A 1 106 ? 4.953 -1.168 -0.947 1.00 95.44 106 VAL A C 1
ATOM 840 O O . VAL A 1 106 ? 5.253 -2.137 -1.645 1.00 95.44 106 VAL A O 1
ATOM 843 N N . ALA A 1 107 ? 5.877 -0.485 -0.261 1.00 95.75 107 ALA A N 1
ATOM 844 C CA . ALA A 1 107 ? 7.299 -0.834 -0.266 1.00 95.75 107 ALA A CA 1
ATOM 845 C C . ALA A 1 107 ? 7.564 -2.229 0.323 1.00 95.75 107 ALA A C 1
ATOM 847 O O . ALA A 1 107 ? 8.316 -3.006 -0.270 1.00 95.75 107 ALA A O 1
ATOM 848 N N . HIS A 1 108 ? 6.918 -2.565 1.445 1.00 94.38 108 HIS A N 1
ATOM 849 C CA . HIS A 1 108 ? 7.005 -3.881 2.078 1.00 94.38 108 HIS A CA 1
ATOM 850 C C . HIS A 1 108 ? 6.426 -4.982 1.179 1.00 94.38 108 HIS A C 1
ATOM 852 O O . HIS A 1 108 ? 7.108 -5.966 0.887 1.00 94.38 108 HIS A O 1
ATOM 858 N N . GLU A 1 109 ? 5.194 -4.793 0.701 1.00 94.12 109 GLU A N 1
ATOM 859 C CA . GLU A 1 109 ? 4.455 -5.789 -0.079 1.00 94.12 109 GLU A CA 1
ATOM 860 C C . GLU A 1 109 ? 5.141 -6.084 -1.419 1.00 94.12 109 GLU A C 1
ATOM 862 O O . GLU A 1 109 ? 5.387 -7.237 -1.783 1.00 94.12 109 GLU A O 1
ATOM 867 N N . GLN A 1 110 ? 5.541 -5.031 -2.137 1.00 94.62 110 GLN A N 1
ATOM 868 C CA . GLN A 1 110 ? 6.156 -5.153 -3.457 1.00 94.62 110 GLN A CA 1
ATOM 869 C C . GLN A 1 110 ? 7.680 -5.330 -3.413 1.00 94.62 110 GLN A C 1
ATOM 871 O O . GLN A 1 110 ? 8.271 -5.629 -4.457 1.00 94.62 110 GLN A O 1
ATOM 876 N N . LYS A 1 111 ? 8.299 -5.219 -2.227 1.00 95.19 111 LYS A N 1
ATOM 877 C CA . LYS A 1 111 ? 9.747 -5.346 -1.963 1.00 95.19 111 LYS A CA 1
ATOM 878 C C . LYS A 1 111 ? 10.591 -4.341 -2.752 1.00 95.19 111 LYS A C 1
ATOM 880 O O . LYS A 1 111 ? 11.618 -4.688 -3.333 1.00 95.19 111 LYS A O 1
ATOM 885 N N . ILE A 1 112 ? 10.136 -3.090 -2.769 1.00 95.00 112 ILE A N 1
ATOM 886 C CA . ILE A 1 112 ? 10.796 -1.954 -3.430 1.00 95.00 112 ILE A CA 1
ATOM 887 C C . ILE A 1 112 ? 11.292 -0.939 -2.392 1.00 95.00 112 ILE A C 1
ATOM 889 O O . ILE A 1 112 ? 10.848 -0.940 -1.247 1.00 95.00 112 ILE A O 1
ATOM 893 N N . GLN A 1 113 ? 12.228 -0.063 -2.767 1.00 95.75 113 GLN A N 1
ATOM 894 C CA . GLN A 1 113 ? 12.704 0.980 -1.852 1.00 95.75 113 GLN A CA 1
ATOM 895 C C . GLN A 1 113 ? 11.592 1.997 -1.557 1.00 95.75 113 GLN A C 1
ATOM 897 O O . GLN A 1 113 ? 10.879 2.408 -2.473 1.00 95.75 113 GLN A O 1
ATOM 902 N N . LEU A 1 114 ? 11.503 2.475 -0.310 1.00 95.31 114 LEU A N 1
ATOM 903 C CA . LEU A 1 114 ? 10.475 3.433 0.124 1.00 95.31 114 LEU A CA 1
ATOM 904 C C . LEU A 1 114 ? 10.409 4.687 -0.766 1.00 95.31 114 LEU A C 1
ATOM 906 O O . LEU A 1 114 ? 9.325 5.083 -1.175 1.00 95.31 114 LEU A O 1
ATOM 910 N N . ARG A 1 115 ? 11.563 5.250 -1.155 1.00 95.81 115 ARG A N 1
ATOM 911 C CA . ARG A 1 115 ? 11.637 6.396 -2.084 1.00 95.81 115 ARG A CA 1
ATOM 912 C C . ARG A 1 115 ? 10.997 6.108 -3.447 1.00 95.81 115 ARG A C 1
ATOM 914 O O . ARG A 1 115 ? 10.348 6.975 -4.016 1.00 95.81 115 ARG A O 1
ATOM 921 N N . ILE A 1 116 ? 11.154 4.888 -3.960 1.00 95.31 116 ILE A N 1
ATOM 922 C CA . ILE A 1 116 ? 10.573 4.466 -5.242 1.00 95.31 116 ILE A CA 1
ATOM 923 C C . ILE A 1 116 ? 9.058 4.271 -5.089 1.00 95.31 116 ILE A C 1
ATOM 925 O O . ILE A 1 116 ? 8.302 4.696 -5.958 1.00 95.31 116 ILE A O 1
ATOM 929 N N . ALA A 1 117 ? 8.597 3.705 -3.967 1.00 95.81 117 ALA A N 1
ATOM 930 C CA . ALA A 1 117 ? 7.168 3.611 -3.659 1.00 95.81 117 ALA A CA 1
ATOM 931 C C . ALA A 1 117 ? 6.511 5.001 -3.548 1.00 95.81 117 ALA A C 1
ATOM 933 O O . ALA A 1 117 ? 5.467 5.226 -4.154 1.00 95.81 117 ALA A O 1
ATOM 934 N N . GLN A 1 118 ? 7.155 5.947 -2.853 1.00 96.00 118 GLN A N 1
ATOM 935 C CA . GLN A 1 118 ? 6.716 7.345 -2.744 1.00 96.00 118 GLN A CA 1
ATOM 936 C C . GLN A 1 118 ? 6.616 8.020 -4.122 1.00 96.00 118 GLN A C 1
ATOM 938 O O . GLN A 1 118 ? 5.575 8.591 -4.440 1.00 96.00 118 GLN A O 1
ATOM 943 N N . ASN A 1 119 ? 7.645 7.886 -4.969 1.00 96.19 119 ASN A N 1
ATOM 944 C CA . ASN A 1 119 ? 7.625 8.406 -6.341 1.00 96.19 119 ASN A CA 1
ATOM 945 C C . ASN A 1 119 ? 6.467 7.825 -7.172 1.00 96.19 119 ASN A C 1
ATOM 947 O O . ASN A 1 119 ? 5.787 8.565 -7.879 1.00 96.19 119 ASN A O 1
ATOM 951 N N . ILE A 1 120 ? 6.238 6.507 -7.107 1.00 95.56 120 ILE A N 1
ATOM 952 C CA . ILE A 1 120 ? 5.170 5.855 -7.882 1.00 95.56 120 ILE A CA 1
ATOM 953 C C . ILE A 1 120 ? 3.788 6.285 -7.382 1.00 95.56 120 ILE A C 1
ATOM 955 O O . ILE A 1 120 ? 2.923 6.565 -8.205 1.00 95.56 120 ILE A O 1
ATOM 959 N N . ILE A 1 121 ? 3.577 6.375 -6.065 1.00 95.56 121 ILE A N 1
ATOM 960 C CA . ILE A 1 121 ? 2.304 6.838 -5.490 1.00 95.56 121 ILE A CA 1
ATOM 961 C C . ILE A 1 121 ? 2.020 8.281 -5.913 1.00 95.56 121 ILE A C 1
ATOM 963 O O . ILE A 1 121 ? 0.941 8.544 -6.431 1.00 95.56 121 ILE A O 1
ATOM 967 N N . HIS A 1 122 ? 3.005 9.180 -5.821 1.00 96.38 122 HIS A N 1
ATOM 968 C CA . HIS A 1 122 ? 2.844 10.568 -6.261 1.00 96.38 122 HIS A CA 1
ATOM 969 C C . HIS A 1 122 ? 2.449 10.666 -7.745 1.00 96.38 122 HIS A C 1
ATOM 971 O O . HIS A 1 122 ? 1.506 11.380 -8.077 1.00 96.38 122 HIS A O 1
ATOM 977 N N . LEU A 1 123 ? 3.092 9.885 -8.624 1.00 96.06 123 LEU A N 1
ATOM 978 C CA . LEU A 1 123 ? 2.724 9.807 -10.044 1.00 96.06 123 LEU A CA 1
ATOM 979 C C . LEU A 1 123 ? 1.316 9.221 -10.265 1.00 96.06 123 LEU A C 1
ATOM 981 O O . LEU A 1 123 ? 0.636 9.628 -11.204 1.00 96.06 123 LEU A O 1
ATOM 985 N N . LEU A 1 124 ? 0.870 8.270 -9.440 1.00 95.12 124 LEU A N 1
ATOM 986 C CA . LEU A 1 124 ? -0.475 7.688 -9.528 1.00 95.12 124 LEU A CA 1
ATOM 987 C C . LEU A 1 124 ? -1.567 8.635 -9.004 1.00 95.12 124 LEU A C 1
ATOM 989 O O . LEU A 1 124 ? -2.674 8.609 -9.537 1.00 95.12 124 LEU A O 1
ATOM 993 N N . ASP A 1 125 ? -1.267 9.470 -8.005 1.00 95.50 125 ASP A N 1
ATOM 994 C CA . ASP A 1 125 ? -2.175 10.510 -7.500 1.00 95.50 125 ASP A CA 1
ATOM 995 C C . ASP A 1 125 ? -2.244 11.738 -8.435 1.00 95.50 125 ASP A C 1
ATOM 997 O O . ASP A 1 125 ? -3.273 12.400 -8.493 1.00 95.50 125 ASP A O 1
ATOM 1001 N N . GLU A 1 126 ? -1.209 11.984 -9.249 1.00 96.00 126 GLU A N 1
ATOM 1002 C CA . GLU A 1 126 ? -1.250 12.850 -10.448 1.00 96.00 126 GLU A CA 1
ATOM 1003 C C . GLU A 1 126 ? -2.056 12.237 -11.629 1.00 96.00 126 GLU A C 1
ATOM 1005 O O . GLU A 1 126 ? -2.002 12.736 -12.752 1.00 96.00 126 GLU A O 1
ATOM 1010 N N . GLU A 1 127 ? -2.756 11.117 -11.419 1.00 95.56 127 GLU A N 1
ATOM 1011 C CA . GLU A 1 127 ? -3.508 10.355 -12.433 1.00 95.56 127 GLU A CA 1
ATOM 1012 C C . GLU A 1 127 ? -2.670 9.830 -13.629 1.00 95.56 127 GLU A C 1
ATOM 1014 O O . GLU A 1 127 ? -3.222 9.380 -14.641 1.00 95.56 127 GLU A O 1
ATOM 1019 N N . ASN A 1 128 ? -1.329 9.800 -13.535 1.00 96.06 128 ASN A N 1
ATOM 1020 C CA . ASN A 1 128 ? -0.485 9.306 -14.630 1.00 96.06 128 ASN A CA 1
ATOM 1021 C C . ASN A 1 128 ? -0.767 7.820 -14.925 1.00 96.06 128 ASN A C 1
ATOM 1023 O O . ASN A 1 128 ? -0.670 6.940 -14.066 1.00 96.06 128 ASN A O 1
ATOM 1027 N N . THR A 1 129 ? -1.027 7.501 -16.195 1.00 96.31 129 THR A N 1
ATOM 1028 C CA . THR A 1 129 ? -1.276 6.112 -16.608 1.00 96.31 129 THR A CA 1
ATOM 1029 C C . THR A 1 129 ? -0.002 5.255 -16.552 1.00 96.31 129 THR A C 1
ATOM 1031 O O . THR A 1 129 ? 1.089 5.712 -16.892 1.00 96.31 129 THR A O 1
ATOM 1034 N N . ILE A 1 130 ? -0.126 3.967 -16.203 1.00 95.75 130 ILE A N 1
ATOM 1035 C CA . ILE A 1 130 ? 1.020 3.034 -16.143 1.00 95.75 130 ILE A CA 1
ATOM 1036 C C . ILE A 1 130 ? 1.851 3.008 -17.449 1.00 95.75 130 ILE A C 1
ATOM 1038 O O . ILE A 1 130 ? 3.079 3.057 -17.354 1.00 95.75 130 ILE A O 1
ATOM 1042 N N . PRO A 1 131 ? 1.260 2.985 -18.667 1.00 95.56 131 PRO A N 1
ATOM 1043 C CA . PRO A 1 131 ? 2.035 3.052 -19.909 1.00 95.56 131 PRO A CA 1
ATOM 1044 C C . PRO A 1 131 ? 2.789 4.374 -20.105 1.00 95.56 131 PRO A C 1
ATOM 1046 O O . PRO A 1 131 ? 3.817 4.378 -20.778 1.00 95.56 131 PRO A O 1
ATOM 1049 N N . PHE A 1 132 ? 2.303 5.482 -19.535 1.00 96.88 132 PHE A N 1
ATOM 1050 C CA . PHE A 1 132 ? 3.012 6.761 -19.534 1.00 96.88 132 PHE A CA 1
ATOM 1051 C C . PHE A 1 132 ? 4.179 6.737 -18.538 1.00 96.88 132 PHE A C 1
ATOM 1053 O O . PHE A 1 132 ? 5.308 7.043 -18.922 1.00 96.88 132 PHE A O 1
ATOM 1060 N N . ILE A 1 133 ? 3.949 6.275 -17.302 1.00 96.44 133 ILE A N 1
ATOM 1061 C CA . ILE A 1 133 ? 4.993 6.135 -16.272 1.00 96.44 133 ILE A CA 1
ATOM 1062 C C . ILE A 1 133 ? 6.154 5.271 -16.796 1.00 96.44 133 ILE A C 1
ATOM 1064 O O . ILE A 1 133 ? 7.303 5.713 -16.802 1.00 96.44 133 ILE A O 1
ATOM 1068 N N . ALA A 1 134 ? 5.845 4.085 -17.330 1.00 96.00 134 ALA A N 1
ATOM 1069 C CA . ALA A 1 134 ? 6.832 3.133 -17.846 1.00 96.00 134 ALA A CA 1
ATOM 1070 C C . ALA A 1 134 ? 7.639 3.639 -19.062 1.00 96.00 134 ALA A C 1
ATOM 1072 O O . ALA A 1 134 ? 8.694 3.088 -19.360 1.00 96.00 134 ALA A O 1
ATOM 1073 N N . ARG A 1 135 ? 7.156 4.665 -19.780 1.00 94.81 135 ARG A N 1
ATOM 1074 C CA . ARG A 1 135 ? 7.833 5.243 -20.959 1.00 94.81 135 ARG A CA 1
ATOM 1075 C C . ARG A 1 135 ? 8.567 6.551 -20.662 1.00 94.81 135 ARG A C 1
ATOM 1077 O O . ARG A 1 135 ? 9.634 6.774 -21.222 1.00 94.81 135 ARG A O 1
ATOM 1084 N N . TYR A 1 136 ? 8.005 7.408 -19.808 1.00 96.31 136 TYR A N 1
ATOM 1085 C CA . TYR A 1 136 ? 8.430 8.809 -19.650 1.00 96.31 136 TYR A CA 1
ATOM 1086 C C . TYR A 1 136 ? 8.801 9.201 -18.209 1.00 96.31 136 TYR A C 1
ATOM 1088 O O . TYR A 1 136 ? 9.170 10.352 -17.961 1.00 96.31 136 TYR A O 1
ATOM 1096 N N . ARG A 1 137 ? 8.692 8.276 -17.243 1.00 95.69 137 ARG A N 1
ATOM 1097 C CA . ARG A 1 137 ? 9.047 8.483 -15.822 1.00 95.69 137 ARG A CA 1
ATOM 1098 C C . ARG A 1 137 ? 9.929 7.366 -15.247 1.00 95.69 137 ARG A C 1
ATOM 1100 O O . ARG A 1 137 ? 10.112 7.295 -14.037 1.00 95.69 137 ARG A O 1
ATOM 1107 N N . LYS A 1 138 ? 10.519 6.542 -16.119 1.00 93.38 138 LYS A N 1
ATOM 1108 C CA . LYS A 1 138 ? 11.332 5.363 -15.781 1.00 93.38 138 LYS A CA 1
ATOM 1109 C C . LYS A 1 138 ? 12.470 5.635 -14.779 1.00 93.38 138 LYS A C 1
ATOM 1111 O O . LYS A 1 138 ? 12.715 4.817 -13.901 1.00 93.38 138 LYS A O 1
ATOM 1116 N N . GLU A 1 139 ? 13.091 6.817 -14.840 1.00 93.38 139 GLU A N 1
ATOM 1117 C CA . GLU A 1 139 ? 14.148 7.248 -13.906 1.00 93.38 139 GLU A CA 1
ATOM 1118 C C . GLU A 1 139 ? 13.641 7.350 -12.454 1.00 93.3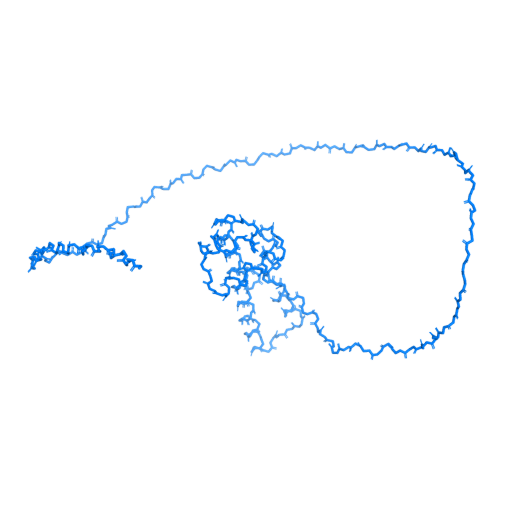8 139 GLU A C 1
ATOM 1120 O O . GLU A 1 139 ? 14.340 6.988 -11.512 1.00 93.38 139 GLU A O 1
ATOM 1125 N N . LEU A 1 140 ? 12.393 7.800 -12.261 1.00 92.75 140 LEU A N 1
ATOM 1126 C CA . LEU A 1 140 ? 11.762 7.925 -10.939 1.00 92.75 140 LEU A CA 1
ATOM 1127 C C . LEU A 1 140 ? 11.344 6.565 -10.364 1.00 92.75 140 LEU A C 1
ATOM 1129 O O . LEU A 1 140 ? 11.158 6.443 -9.151 1.00 92.75 140 LEU A O 1
ATOM 1133 N N . THR A 1 141 ? 11.192 5.557 -11.228 1.00 92.69 141 THR A N 1
ATOM 1134 C CA . THR A 1 141 ? 10.708 4.208 -10.901 1.00 92.69 141 THR A CA 1
ATOM 1135 C C . THR A 1 141 ? 11.781 3.122 -11.060 1.00 92.69 141 THR A C 1
ATOM 1137 O O . THR A 1 141 ? 11.446 1.940 -11.052 1.00 92.69 141 THR A O 1
ATOM 1140 N N . SER A 1 142 ? 13.054 3.512 -11.212 1.00 92.00 142 SER A N 1
ATOM 1141 C CA . SER A 1 142 ? 14.215 2.638 -11.459 1.00 92.00 142 SER A CA 1
ATOM 1142 C C . SER A 1 142 ? 13.995 1.592 -12.569 1.00 92.00 142 SER A C 1
ATOM 1144 O O . SER A 1 142 ? 14.201 0.399 -12.346 1.00 92.00 142 SER A O 1
ATOM 1146 N N . ASP A 1 143 ? 13.520 2.033 -13.739 1.00 92.94 143 ASP A N 1
ATOM 1147 C CA . ASP A 1 143 ? 13.279 1.201 -14.935 1.00 92.94 143 ASP A CA 1
ATOM 1148 C C . ASP A 1 143 ? 12.375 -0.037 -14.691 1.00 92.94 143 ASP A C 1
ATOM 1150 O O . ASP A 1 143 ? 12.465 -1.060 -15.373 1.00 92.94 143 ASP A O 1
ATOM 1154 N N . MET A 1 144 ? 11.470 0.054 -13.709 1.00 93.12 144 MET A N 1
ATOM 1155 C CA . MET A 1 144 ? 10.552 -1.021 -13.317 1.00 93.12 144 MET A CA 1
ATOM 1156 C C . MET A 1 144 ? 9.606 -1.457 -14.451 1.00 93.12 144 MET A C 1
ATOM 1158 O O . MET A 1 144 ? 9.060 -0.631 -15.186 1.00 93.12 144 MET A O 1
ATOM 1162 N N . SER A 1 145 ? 9.352 -2.769 -14.554 1.00 95.94 145 SER A N 1
ATOM 1163 C CA . SER A 1 145 ? 8.505 -3.333 -15.611 1.00 95.94 145 SER A CA 1
ATOM 1164 C C . SER A 1 145 ? 7.044 -2.840 -15.534 1.00 95.94 145 SER A C 1
ATOM 1166 O O . SER A 1 145 ? 6.503 -2.631 -14.442 1.00 95.94 145 SER A O 1
ATOM 1168 N N . PRO A 1 146 ? 6.346 -2.706 -16.681 1.00 94.69 146 PRO A N 1
ATOM 1169 C CA . PRO A 1 146 ? 4.947 -2.265 -16.725 1.00 94.69 146 PRO A CA 1
ATOM 1170 C C . PRO A 1 146 ? 3.953 -3.296 -16.165 1.00 94.69 146 PRO A C 1
ATOM 1172 O O . PRO A 1 146 ? 2.764 -2.996 -16.056 1.00 94.69 146 PRO A O 1
ATOM 1175 N N . GLU A 1 147 ? 4.414 -4.504 -15.838 1.00 96.00 147 GLU A N 1
ATOM 1176 C CA . GLU A 1 147 ? 3.667 -5.505 -15.072 1.00 96.00 147 GLU A CA 1
ATOM 1177 C C . GLU A 1 147 ? 3.782 -5.200 -13.577 1.00 96.00 147 GLU A C 1
ATOM 1179 O O . GLU A 1 147 ? 2.771 -4.961 -12.925 1.00 96.00 147 GLU A O 1
ATOM 1184 N N . LYS A 1 148 ? 5.009 -5.039 -13.066 1.00 95.31 148 LYS A N 1
ATOM 1185 C CA . LYS A 1 148 ? 5.269 -4.711 -11.659 1.00 95.31 148 LYS A CA 1
ATOM 1186 C C . LYS A 1 148 ? 4.641 -3.377 -11.232 1.00 95.31 148 LYS A C 1
ATOM 1188 O O . LYS A 1 148 ? 4.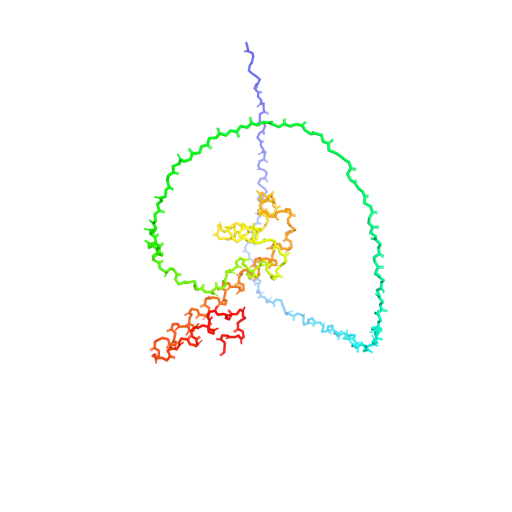168 -3.252 -10.107 1.00 95.31 148 LYS A O 1
ATOM 1193 N N . LEU A 1 149 ? 4.551 -2.399 -12.139 1.00 95.88 149 LEU A N 1
ATOM 1194 C CA . LEU A 1 149 ? 3.813 -1.148 -11.905 1.00 95.88 149 LEU A CA 1
ATOM 1195 C C . LEU A 1 149 ? 2.288 -1.350 -11.747 1.00 95.88 149 LEU A C 1
ATOM 1197 O O . LEU A 1 149 ? 1.640 -0.535 -11.091 1.00 95.88 149 LEU A O 1
ATOM 1201 N N . ARG A 1 150 ? 1.700 -2.424 -12.297 1.00 96.31 150 ARG A N 1
ATOM 1202 C CA . ARG A 1 150 ? 0.292 -2.800 -12.045 1.00 96.31 150 ARG A CA 1
ATOM 1203 C C . ARG A 1 150 ? 0.138 -3.417 -10.664 1.00 96.31 150 ARG A C 1
ATOM 1205 O O . ARG A 1 150 ? -0.786 -3.033 -9.956 1.00 96.31 150 ARG A O 1
ATOM 1212 N N . ASP A 1 151 ? 1.062 -4.290 -10.268 1.00 96.12 151 ASP A N 1
ATOM 1213 C CA . ASP A 1 151 ? 1.078 -4.884 -8.925 1.00 96.12 151 ASP A CA 1
ATOM 1214 C C . ASP A 1 151 ? 1.194 -3.790 -7.849 1.00 96.12 151 ASP A C 1
ATOM 1216 O O . ASP A 1 151 ? 0.442 -3.780 -6.877 1.00 96.12 151 ASP A O 1
ATOM 1220 N N . VAL A 1 152 ? 2.079 -2.8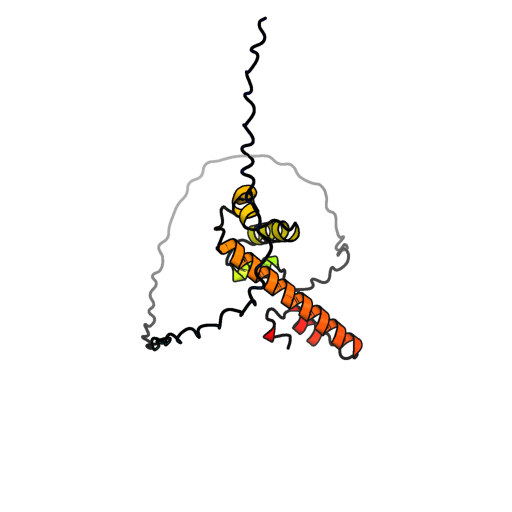06 -8.067 1.00 96.12 152 VAL A N 1
ATOM 1221 C CA . VAL A 1 152 ? 2.225 -1.621 -7.205 1.00 96.12 152 VAL A CA 1
ATOM 1222 C C . VAL A 1 152 ? 0.930 -0.804 -7.136 1.00 96.12 152 VAL A C 1
ATOM 1224 O O . VAL A 1 152 ? 0.505 -0.455 -6.034 1.00 96.12 152 VAL A O 1
ATOM 1227 N N . LYS A 1 153 ? 0.264 -0.541 -8.272 1.00 96.00 153 LYS A N 1
ATOM 1228 C CA . LYS A 1 153 ? -1.031 0.165 -8.288 1.00 96.00 153 LYS A CA 1
ATOM 1229 C C . LYS A 1 153 ? -2.114 -0.610 -7.528 1.00 96.00 153 LYS A C 1
ATOM 1231 O O . LYS A 1 153 ? -2.833 -0.003 -6.743 1.00 96.00 153 LYS A O 1
ATOM 1236 N N . ALA A 1 154 ? -2.182 -1.932 -7.688 1.00 96.06 154 ALA A N 1
ATOM 1237 C CA . ALA A 1 154 ? -3.137 -2.781 -6.974 1.00 96.06 154 ALA A CA 1
ATOM 1238 C C . ALA A 1 154 ? -2.881 -2.802 -5.453 1.00 96.06 154 ALA A C 1
ATOM 1240 O O . ALA A 1 154 ? -3.821 -2.670 -4.671 1.00 96.06 154 ALA A O 1
ATOM 1241 N N . SER A 1 155 ? -1.618 -2.890 -5.011 1.00 95.50 155 SER A N 1
ATOM 1242 C CA . SER A 1 155 ? -1.268 -2.766 -3.586 1.00 95.50 155 SER A CA 1
ATOM 1243 C C . SER A 1 155 ? -1.597 -1.380 -3.018 1.00 95.50 155 SER A C 1
ATOM 1245 O O . SER A 1 155 ? -2.036 -1.293 -1.872 1.00 95.50 155 SER A O 1
ATOM 1247 N N . TYR A 1 156 ? -1.424 -0.308 -3.800 1.00 96.06 156 TYR A N 1
ATOM 1248 C CA . TYR A 1 156 ? -1.797 1.049 -3.386 1.00 96.06 156 TYR A CA 1
ATOM 1249 C C . TYR A 1 156 ? -3.321 1.216 -3.266 1.00 96.06 156 TYR A C 1
ATOM 1251 O O . TYR A 1 156 ? -3.810 1.717 -2.255 1.00 96.06 156 TYR A O 1
ATOM 1259 N N . GLU A 1 157 ? -4.090 0.729 -4.243 1.00 95.44 157 GLU A N 1
ATOM 1260 C CA . GLU A 1 157 ? -5.559 0.725 -4.195 1.00 95.44 157 GLU A CA 1
ATOM 1261 C C . GLU A 1 157 ? -6.091 -0.089 -3.008 1.00 95.44 157 GLU A C 1
ATOM 1263 O O . GLU A 1 157 ? -7.004 0.360 -2.312 1.00 95.44 157 GLU A O 1
ATOM 1268 N N . MET A 1 158 ? -5.475 -1.240 -2.716 1.00 94.81 158 MET A N 1
ATOM 1269 C CA . MET A 1 158 ? -5.794 -2.042 -1.537 1.00 94.81 158 MET A CA 1
ATOM 1270 C C . MET A 1 158 ? -5.535 -1.258 -0.241 1.00 94.81 158 MET A C 1
ATOM 1272 O O . MET A 1 158 ? -6.454 -1.119 0.566 1.00 94.81 158 MET A O 1
ATOM 1276 N N . ALA A 1 159 ? -4.347 -0.666 -0.073 1.00 94.31 159 ALA A N 1
ATOM 1277 C CA . ALA A 1 159 ? -4.010 0.178 1.079 1.00 94.31 159 ALA A CA 1
ATOM 1278 C C . ALA A 1 159 ? -5.009 1.338 1.275 1.00 94.31 159 ALA A C 1
ATOM 1280 O O . ALA A 1 159 ? -5.521 1.550 2.378 1.00 94.31 159 ALA A O 1
ATOM 1281 N N . LYS A 1 160 ? -5.352 2.040 0.187 1.00 94.69 160 LYS A N 1
ATOM 1282 C CA . LYS A 1 160 ? -6.332 3.137 0.175 1.00 94.69 160 LYS A CA 1
ATOM 1283 C C . LYS A 1 160 ? -7.728 2.646 0.575 1.00 94.69 160 LYS A C 1
ATOM 1285 O O . LYS A 1 160 ? 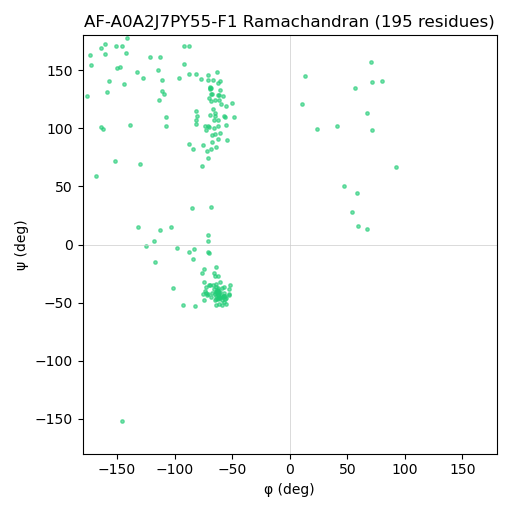-8.405 3.305 1.361 1.00 94.69 160 LYS A O 1
ATOM 1290 N N . SER A 1 161 ? -8.140 1.458 0.119 1.00 94.62 161 SER A N 1
ATOM 1291 C CA . SER A 1 161 ? -9.422 0.845 0.504 1.00 94.62 161 SER A CA 1
ATOM 1292 C C . SER A 1 161 ? -9.491 0.457 1.988 1.00 94.62 161 SER A C 1
ATOM 1294 O O . SER A 1 161 ? -10.520 0.693 2.625 1.00 94.62 161 SER A O 1
ATOM 1296 N N . VAL A 1 162 ? -8.393 -0.052 2.564 1.00 94.25 162 VAL A N 1
ATOM 1297 C CA . VAL A 1 162 ? -8.298 -0.387 3.995 1.00 94.25 162 VAL A CA 1
ATOM 1298 C C . VAL A 1 162 ? -8.424 0.885 4.835 1.00 94.25 162 VAL A C 1
ATOM 1300 O O . VAL A 1 162 ? -9.278 0.940 5.717 1.00 94.25 162 VAL A O 1
ATOM 1303 N N . LYS A 1 163 ? -7.690 1.959 4.508 1.00 93.50 163 LYS A N 1
ATOM 1304 C CA . LYS A 1 163 ? -7.817 3.252 5.212 1.00 93.50 163 LYS A CA 1
ATOM 1305 C C . LYS A 1 163 ? -9.199 3.896 5.058 1.00 93.50 163 LYS A C 1
ATOM 1307 O O . LYS A 1 163 ? -9.754 4.390 6.041 1.00 93.50 163 LYS A O 1
ATOM 1312 N N . GLN A 1 164 ? -9.807 3.828 3.869 1.00 94.25 164 GLN A N 1
ATOM 1313 C CA . GLN A 1 164 ? -11.189 4.273 3.640 1.00 94.25 164 GLN A CA 1
ATOM 1314 C C . GLN A 1 164 ? -12.167 3.548 4.584 1.00 94.25 164 GLN A C 1
ATOM 1316 O O . GLN A 1 164 ? -13.036 4.176 5.192 1.00 94.25 164 GLN A O 1
ATOM 1321 N N . LYS A 1 165 ? -12.014 2.227 4.740 1.00 94.94 165 LYS A N 1
ATOM 1322 C CA . LYS A 1 165 ? -12.850 1.396 5.618 1.00 94.94 165 LYS A CA 1
ATOM 1323 C C . LYS A 1 165 ? -12.570 1.647 7.099 1.00 94.94 165 LYS A C 1
ATOM 1325 O O . LYS A 1 165 ? -13.526 1.839 7.845 1.00 94.94 165 LYS A O 1
ATOM 1330 N N . ALA A 1 166 ? -11.304 1.752 7.502 1.00 94.00 166 ALA A N 1
ATOM 1331 C CA . ALA A 1 166 ? -10.898 2.101 8.862 1.00 94.00 166 ALA A CA 1
ATOM 1332 C C . ALA A 1 166 ? -11.499 3.448 9.297 1.00 94.00 166 ALA A C 1
ATOM 1334 O O . ALA A 1 166 ? -12.077 3.550 10.378 1.00 94.00 166 ALA A O 1
ATOM 1335 N N . SER A 1 167 ? -11.469 4.457 8.419 1.00 93.50 167 SER A N 1
ATOM 1336 C CA . SER A 1 167 ? -12.122 5.752 8.647 1.00 93.50 167 SER A CA 1
ATOM 1337 C C . SER A 1 167 ? -13.642 5.620 8.813 1.00 93.50 167 SER A C 1
ATOM 1339 O O . SER A 1 167 ? -14.209 6.182 9.751 1.00 93.50 167 SER A O 1
ATOM 1341 N N . VAL A 1 168 ? -14.327 4.842 7.967 1.00 94.75 168 VAL A N 1
ATOM 1342 C CA . VAL A 1 168 ? -15.779 4.603 8.106 1.00 94.75 168 VAL A CA 1
ATOM 1343 C C . VAL A 1 168 ? -16.113 3.901 9.429 1.00 94.75 168 VAL A C 1
ATOM 1345 O O . VAL A 1 168 ? -17.007 4.361 10.138 1.00 94.75 168 VAL A O 1
ATOM 1348 N N . VAL A 1 169 ? -15.376 2.848 9.795 1.00 94.12 169 VAL A N 1
ATOM 1349 C CA . VAL A 1 169 ? -15.559 2.084 11.044 1.00 94.12 169 VAL A CA 1
ATOM 1350 C C . VAL A 1 169 ? -15.277 2.952 12.277 1.00 94.12 169 VAL A C 1
ATOM 1352 O O . VAL A 1 169 ? -16.088 3.001 13.202 1.00 94.12 169 VAL A O 1
ATOM 1355 N N . ARG A 1 170 ? -14.192 3.737 12.268 1.00 94.00 170 ARG A N 1
ATOM 1356 C CA . ARG A 1 170 ? -13.888 4.728 13.316 1.00 94.00 170 ARG A CA 1
ATOM 1357 C C . ARG A 1 170 ? -15.045 5.716 13.486 1.00 94.00 170 ARG A C 1
ATOM 1359 O O . ARG A 1 170 ? -15.509 5.944 14.600 1.00 94.00 170 ARG A O 1
ATOM 1366 N N . ASN A 1 171 ? -15.563 6.249 12.380 1.00 94.56 171 ASN A N 1
ATOM 1367 C CA . ASN A 1 171 ? -16.663 7.212 12.386 1.00 94.56 171 ASN A CA 1
ATOM 1368 C C . ASN A 1 171 ? -18.003 6.625 12.868 1.00 94.56 171 ASN A C 1
ATOM 1370 O O . ASN A 1 171 ? -18.765 7.343 13.519 1.00 94.56 171 ASN A O 1
ATOM 1374 N N . THR A 1 172 ? -18.323 5.354 12.594 1.00 95.62 172 THR A N 1
ATOM 1375 C CA . THR A 1 172 ? -19.542 4.724 13.141 1.00 95.62 172 THR A CA 1
ATOM 1376 C C . THR A 1 172 ? -19.409 4.438 14.636 1.00 95.62 172 THR A C 1
ATOM 1378 O O . THR A 1 172 ? -20.331 4.746 15.391 1.00 95.62 172 THR A O 1
ATOM 1381 N N . ILE A 1 173 ? -18.256 3.947 15.098 1.00 94.50 173 ILE A N 1
ATOM 1382 C CA . ILE A 1 173 ? -17.998 3.666 16.522 1.00 94.50 173 ILE A CA 1
ATOM 1383 C C . ILE A 1 173 ? -18.018 4.953 17.364 1.00 94.50 173 ILE A C 1
ATOM 1385 O O . ILE A 1 173 ? -18.619 4.968 18.442 1.00 94.50 173 ILE A O 1
ATOM 1389 N N . THR A 1 174 ? -17.441 6.051 16.860 1.00 94.62 174 THR A N 1
ATOM 1390 C CA . THR A 1 174 ? -17.503 7.368 17.520 1.00 94.62 174 THR A CA 1
ATOM 1391 C C . THR A 1 174 ? -18.940 7.882 17.626 1.00 94.62 174 THR A C 1
ATOM 1393 O O . THR A 1 174 ? -19.346 8.322 18.699 1.00 94.62 174 THR A O 1
ATOM 1396 N N . LYS A 1 175 ? -19.757 7.753 16.567 1.00 95.56 175 LYS A N 1
ATOM 1397 C CA . LYS A 1 175 ? -21.190 8.122 16.597 1.00 95.56 175 LYS A CA 1
ATOM 1398 C C . LYS A 1 175 ? -22.013 7.296 17.593 1.00 95.56 175 LYS A C 1
ATOM 1400 O O . LYS A 1 175 ? -23.021 7.783 18.090 1.00 95.56 175 LYS A O 1
ATOM 1405 N N . LEU A 1 176 ? -21.584 6.070 17.897 1.00 95.31 176 LEU A N 1
ATOM 1406 C CA . LEU A 1 176 ? -22.198 5.209 18.914 1.00 95.31 176 LEU A CA 1
ATOM 1407 C C . LEU A 1 176 ? -21.710 5.504 20.345 1.00 95.31 176 LEU A C 1
ATOM 1409 O O . LEU A 1 176 ? -22.178 4.854 21.278 1.00 95.31 176 LEU A O 1
ATOM 1413 N N . GLY A 1 177 ? -20.756 6.424 20.536 1.00 93.38 177 GLY A N 1
ATOM 1414 C CA . GLY A 1 177 ? -20.167 6.733 21.845 1.00 93.38 177 GLY A CA 1
ATOM 1415 C C . GLY A 1 177 ? -19.324 5.601 22.447 1.00 93.38 177 GLY A C 1
ATOM 1416 O O . GLY A 1 177 ? -19.008 5.642 23.632 1.00 93.38 177 GLY A O 1
ATOM 1417 N N . LYS A 1 178 ? -18.962 4.579 21.655 1.00 93.12 178 LYS A N 1
ATOM 1418 C CA . LYS A 1 178 ? -18.250 3.366 22.111 1.00 93.12 178 LYS A CA 1
ATOM 1419 C C . LYS A 1 178 ? -16.760 3.356 21.750 1.00 93.12 178 LYS A C 1
ATOM 1421 O O . LYS A 1 178 ? -16.121 2.306 21.798 1.00 93.12 178 LYS A O 1
ATOM 1426 N N . MET A 1 179 ? -16.203 4.504 21.365 1.00 92.38 179 MET A N 1
ATOM 1427 C CA . MET A 1 179 ? -14.780 4.610 21.051 1.00 92.38 179 MET A CA 1
ATOM 1428 C C . MET A 1 179 ? -13.936 4.428 22.316 1.00 92.38 179 MET A C 1
ATOM 1430 O O . MET A 1 179 ? -14.230 5.010 23.357 1.00 92.38 179 MET A O 1
ATOM 1434 N N . THR A 1 180 ? -12.876 3.625 22.224 1.00 94.38 180 THR A N 1
ATOM 1435 C CA . THR A 1 180 ? -11.904 3.432 23.310 1.00 94.38 180 THR A CA 1
ATOM 1436 C C . THR A 1 180 ? -10.485 3.541 22.752 1.00 94.38 180 THR A C 1
ATOM 1438 O O . THR A 1 180 ? -10.255 3.105 21.622 1.00 94.38 180 THR A O 1
ATOM 1441 N N . PRO A 1 181 ? -9.499 4.032 23.527 1.00 90.69 181 PRO A N 1
ATOM 1442 C CA . PRO A 1 181 ? -8.122 4.224 23.054 1.00 90.69 181 PRO A CA 1
ATOM 1443 C C . PRO A 1 181 ? -7.345 2.909 22.842 1.00 90.69 181 PRO A C 1
ATOM 1445 O O . PRO A 1 181 ? -6.148 2.930 22.550 1.00 90.69 181 PRO A O 1
ATOM 1448 N N . LEU A 1 182 ? -7.986 1.751 23.031 1.00 90.75 182 LEU A N 1
ATOM 1449 C CA . LEU A 1 182 ? -7.482 0.453 22.577 1.00 90.75 182 LEU A CA 1
ATOM 1450 C C . LEU A 1 182 ? -8.038 0.130 21.184 1.00 90.75 182 LEU A C 1
ATOM 1452 O O . LEU A 1 182 ? -7.262 -0.113 20.268 1.00 90.75 182 LEU A O 1
ATOM 1456 N N . LEU A 1 183 ? -9.363 0.212 21.020 1.00 91.62 183 LEU A N 1
ATOM 1457 C CA . LEU A 1 183 ? -10.065 -0.041 19.758 1.00 91.62 183 LEU A CA 1
ATOM 1458 C C . LEU A 1 183 ? -9.650 0.937 18.649 1.00 91.62 183 LEU A C 1
ATOM 1460 O O . LEU A 1 183 ? -9.453 0.526 17.511 1.00 91.62 183 LEU A O 1
ATOM 1464 N N . GLU A 1 184 ? -9.453 2.211 18.989 1.00 90.88 184 GLU A N 1
ATOM 1465 C CA . GLU A 1 184 ? -8.940 3.235 18.074 1.00 90.88 184 GLU A CA 1
ATOM 1466 C C . GLU A 1 184 ? -7.581 2.836 17.485 1.00 90.88 184 GLU A C 1
ATOM 1468 O O . GLU A 1 184 ? -7.424 2.798 16.266 1.00 90.88 184 GLU A O 1
ATOM 1473 N N . ARG A 1 185 ? -6.637 2.420 18.341 1.00 90.50 185 ARG A N 1
ATOM 1474 C CA . ARG A 1 185 ? -5.329 1.909 17.911 1.00 90.50 185 ARG A CA 1
ATOM 1475 C C . ARG A 1 185 ? -5.449 0.623 17.095 1.00 90.50 185 ARG A C 1
ATOM 1477 O O . ARG A 1 185 ? -4.775 0.502 16.080 1.00 90.50 185 ARG A O 1
ATOM 1484 N N . SER A 1 186 ? -6.321 -0.314 17.475 1.00 90.75 186 SER A N 1
ATOM 1485 C CA . SER A 1 186 ? -6.573 -1.522 16.673 1.00 90.75 186 SER A CA 1
ATOM 1486 C C . SER A 1 186 ? -7.026 -1.189 15.245 1.00 90.75 186 SER A C 1
ATOM 1488 O O . SER A 1 186 ? -6.526 -1.789 14.301 1.00 90.75 186 SER A O 1
ATOM 1490 N N . ILE A 1 187 ? -7.901 -0.191 15.079 1.00 91.88 187 ILE A N 1
ATOM 1491 C CA . ILE A 1 187 ? -8.370 0.282 13.765 1.00 91.88 187 ILE A CA 1
ATOM 1492 C C . ILE A 1 187 ? -7.249 0.993 12.983 1.00 91.88 187 ILE A C 1
ATOM 1494 O O . ILE A 1 187 ? -7.186 0.865 11.764 1.00 91.88 187 ILE A O 1
ATOM 1498 N N . GLN A 1 188 ? -6.350 1.714 13.662 1.00 89.00 188 GLN A N 1
ATOM 1499 C CA . GLN A 1 188 ? -5.204 2.398 13.039 1.00 89.00 188 GLN A CA 1
ATOM 1500 C C . GLN A 1 188 ? -4.093 1.436 12.581 1.00 89.00 188 GLN A C 1
ATOM 1502 O O . GLN A 1 188 ? -3.486 1.652 11.532 1.00 89.00 188 GLN A O 1
ATOM 1507 N N . TYR A 1 189 ? -3.832 0.359 13.330 1.00 89.75 189 TYR A N 1
ATOM 1508 C CA . TYR A 1 189 ? -2.825 -0.645 12.962 1.00 89.75 189 TYR A CA 1
ATOM 1509 C C . TYR A 1 189 ? -3.331 -1.713 11.983 1.00 89.75 189 TYR A C 1
ATOM 1511 O O . TYR A 1 189 ? -2.501 -2.432 11.425 1.00 89.75 189 TYR A O 1
ATOM 1519 N N . ALA A 1 190 ? -4.645 -1.818 11.754 1.00 91.00 190 ALA A N 1
ATOM 1520 C CA . ALA A 1 190 ? -5.225 -2.753 10.793 1.00 91.00 190 ALA A CA 1
ATOM 1521 C C . ALA A 1 190 ? -4.658 -2.520 9.381 1.00 91.00 190 ALA A C 1
ATOM 1523 O O . ALA A 1 190 ? -4.654 -1.399 8.870 1.00 91.00 190 ALA A O 1
ATOM 1524 N N . ARG A 1 191 ? -4.166 -3.593 8.758 1.00 88.75 191 ARG A N 1
ATOM 1525 C CA . ARG A 1 191 ? -3.526 -3.617 7.431 1.00 88.75 191 ARG A CA 1
ATOM 1526 C C . ARG A 1 191 ? -4.303 -4.452 6.416 1.00 88.75 191 ARG A C 1
ATOM 1528 O O . ARG A 1 191 ? -4.052 -4.332 5.220 1.00 88.75 191 ARG A O 1
ATOM 1535 N N . SER A 1 192 ? -5.237 -5.281 6.874 1.00 91.25 192 SER A N 1
ATOM 1536 C CA . SER A 1 192 ? -6.115 -6.100 6.040 1.00 91.25 192 SER A CA 1
ATOM 1537 C C . SER A 1 192 ? -7.575 -5.674 6.174 1.00 91.25 192 SER A C 1
ATOM 1539 O O . SER A 1 192 ? -8.023 -5.256 7.240 1.00 91.25 192 SER A O 1
ATOM 1541 N N . MET A 1 193 ? -8.355 -5.855 5.105 1.00 90.88 193 MET A N 1
ATOM 1542 C CA . MET A 1 193 ? -9.814 -5.697 5.147 1.00 90.88 193 MET A CA 1
ATOM 1543 C C . MET A 1 193 ? -10.445 -6.622 6.205 1.00 90.88 193 MET A C 1
ATOM 1545 O O . MET A 1 193 ? -11.351 -6.208 6.919 1.00 90.88 193 MET A O 1
ATOM 1549 N N . ASN A 1 194 ? -9.902 -7.834 6.362 1.00 91.38 194 ASN A N 1
ATOM 1550 C CA . ASN A 1 194 ? -10.370 -8.850 7.309 1.00 91.38 194 ASN A CA 1
ATOM 1551 C C . ASN A 1 194 ? -10.079 -8.507 8.788 1.00 91.38 194 ASN A C 1
ATOM 1553 O O . ASN A 1 194 ? -10.467 -9.264 9.670 1.00 91.38 194 ASN A O 1
ATOM 1557 N N . GLU A 1 195 ? -9.340 -7.428 9.065 1.00 89.00 195 GLU A N 1
ATOM 1558 C CA . GLU A 1 195 ? -9.073 -6.919 10.423 1.00 89.00 195 GLU A CA 1
ATOM 1559 C C . GLU A 1 195 ? -10.023 -5.761 10.798 1.00 89.00 195 GLU A C 1
ATOM 1561 O O . GLU A 1 195 ? -9.961 -5.244 11.912 1.00 89.00 195 GLU A O 1
ATOM 1566 N N . LEU A 1 196 ? -10.889 -5.345 9.862 1.00 88.00 196 LEU A N 1
ATOM 1567 C CA . LEU A 1 196 ? -11.843 -4.234 9.979 1.00 88.00 196 LEU A CA 1
ATOM 1568 C C . LEU A 1 196 ? -13.317 -4.680 9.862 1.00 88.00 196 LEU A C 1
ATOM 1570 O O . LEU A 1 196 ? -14.202 -3.820 9.840 1.00 88.00 196 LEU A O 1
ATOM 1574 N N . GLU A 1 197 ? -13.564 -5.988 9.744 1.00 84.00 197 GLU A N 1
ATOM 1575 C CA . GLU A 1 197 ? -14.880 -6.638 9.610 1.00 84.00 197 GLU A CA 1
ATOM 1576 C C . GLU A 1 197 ? -15.295 -7.343 10.914 1.00 84.00 197 GLU A C 1
ATOM 1578 O O . GLU A 1 197 ? -16.425 -7.060 11.373 1.00 84.00 197 GLU A O 1
#

Radius of gyration: 35.02 Å; Cα contacts (8 Å, |Δi|>4): 88; chains: 1; bounding box: 93×68×84 Å

Foldseek 3Di:
DDDPDDPDDDDDDPPPPDDPPPDDPPPDDDDPDDDDDDDDDDDDDDDDDDDDDDDDDDDDDDDDDDDDDDDDDDDDDDDDDDDDDDPDDPPPPPPPLPQDDLLNQLCVVLVHDSQLSVLLVVCVVVVNDLVCCLPPVCVSNVNDDSVSSVVSVVSSVQQVVLVVLLVVLQVVCVVVVNDDPVVNSQSRPDRHPVSSD

Nearest PDB structures (foldseek):
  3bzk-assembly1_A  TM=9.371E-01  e=2.248E-04  Pseudomonas aeruginosa
  2oce-assembly1_A  TM=9.430E-01  e=2.487E-03  Pseudomonas aeruginosa PAO1